Protein AF-A0A132A887-F1 (afdb_monomer_lite)

pLDDT: mean 84.85, std 15.67, range [33.59, 97.88]

Structure (mmCIF, N/CA/C/O backbone):
data_AF-A0A132A887-F1
#
_entry.id   AF-A0A132A887-F1
#
loop_
_atom_site.group_PDB
_atom_site.id
_atom_site.type_symbol
_atom_site.label_atom_id
_atom_site.label_alt_id
_atom_site.label_comp_id
_atom_site.label_asym_id
_atom_site.label_entity_id
_atom_site.label_seq_id
_atom_site.pdbx_PDB_ins_code
_atom_site.Cartn_x
_atom_site.Cartn_y
_atom_site.Cartn_z
_atom_site.occupancy
_atom_site.B_iso_or_equiv
_atom_site.auth_seq_id
_atom_site.auth_comp_id
_atom_site.auth_asym_id
_atom_site.auth_atom_id
_atom_site.pdbx_PDB_model_num
ATOM 1 N N . MET A 1 1 ? 8.246 -5.791 -14.706 1.00 68.69 1 MET A N 1
ATOM 2 C CA . MET A 1 1 ? 6.927 -6.452 -14.599 1.00 68.69 1 MET A CA 1
ATOM 3 C C . MET A 1 1 ? 6.229 -6.123 -13.277 1.00 68.69 1 MET A C 1
ATOM 5 O O . MET A 1 1 ? 5.104 -5.654 -13.334 1.00 68.69 1 MET A O 1
ATOM 9 N N . LEU A 1 2 ? 6.893 -6.257 -12.115 1.00 89.31 2 LEU A N 1
ATOM 10 C CA . LEU A 1 2 ? 6.294 -5.964 -10.794 1.00 89.31 2 LEU A CA 1
ATOM 11 C C . LEU A 1 2 ? 5.691 -4.556 -10.654 1.00 89.31 2 LEU A C 1
ATOM 13 O O . LEU A 1 2 ? 4.601 -4.417 -10.113 1.00 89.31 2 LEU A O 1
ATOM 17 N N . THR A 1 3 ? 6.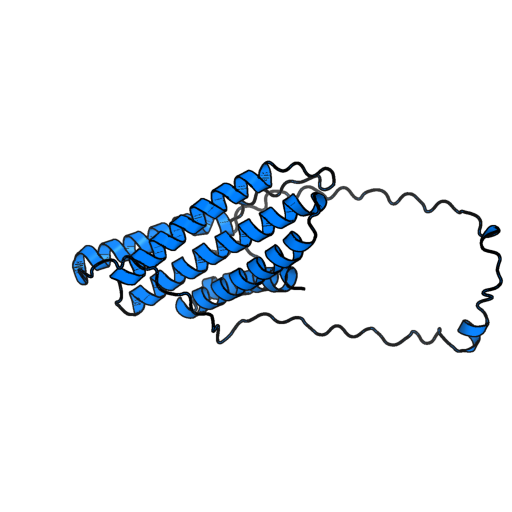373 -3.519 -11.146 1.00 91.56 3 THR A N 1
ATOM 18 C CA . THR A 1 3 ? 5.878 -2.135 -11.056 1.00 91.56 3 THR A CA 1
ATOM 19 C C . THR A 1 3 ? 4.623 -1.917 -11.891 1.00 91.56 3 THR A C 1
ATOM 21 O O . THR A 1 3 ? 3.655 -1.385 -11.369 1.00 91.56 3 THR A O 1
ATOM 24 N N . CYS A 1 4 ? 4.592 -2.413 -13.132 1.00 93.00 4 CYS A N 1
ATOM 25 C CA . CYS A 1 4 ? 3.417 -2.318 -14.004 1.00 93.00 4 CYS A CA 1
ATOM 26 C C . CYS A 1 4 ? 2.201 -3.023 -13.389 1.00 93.00 4 CYS A C 1
ATOM 28 O O . CYS A 1 4 ? 1.096 -2.494 -13.414 1.00 93.00 4 CYS A O 1
ATOM 30 N N . GLN A 1 5 ? 2.414 -4.204 -12.801 1.00 94.19 5 GLN A N 1
ATOM 31 C CA . GLN A 1 5 ? 1.356 -4.944 -12.120 1.00 94.19 5 GLN A CA 1
ATOM 32 C C . GLN A 1 5 ? 0.859 -4.196 -10.877 1.00 94.19 5 GLN A C 1
ATOM 34 O O . GLN A 1 5 ? -0.347 -4.105 -10.671 1.00 94.19 5 GLN A O 1
ATOM 39 N N . ALA A 1 6 ? 1.765 -3.632 -10.071 1.00 94.62 6 ALA A N 1
ATOM 40 C CA . ALA A 1 6 ? 1.399 -2.839 -8.901 1.00 94.62 6 ALA A CA 1
ATOM 41 C C . ALA A 1 6 ? 0.594 -1.592 -9.295 1.00 94.62 6 ALA A C 1
ATOM 43 O O . ALA A 1 6 ? -0.453 -1.340 -8.712 1.00 94.62 6 ALA A O 1
ATOM 44 N N . GLU A 1 7 ? 1.040 -0.864 -10.321 1.00 93.62 7 GLU A N 1
ATOM 45 C CA . GLU A 1 7 ? 0.386 0.345 -10.837 1.00 93.62 7 GLU A CA 1
ATOM 46 C C . GLU A 1 7 ? -1.002 0.048 -11.426 1.00 93.62 7 GLU A C 1
ATOM 48 O O . GLU A 1 7 ? -1.955 0.778 -11.163 1.00 93.62 7 GLU A O 1
ATOM 53 N N . ALA A 1 8 ? -1.165 -1.067 -12.139 1.00 93.94 8 ALA A N 1
ATOM 54 C CA . ALA A 1 8 ? -2.477 -1.526 -12.596 1.00 93.94 8 ALA A CA 1
ATOM 55 C C . ALA A 1 8 ? -3.387 -1.968 -11.430 1.00 93.94 8 ALA A C 1
ATOM 57 O O . ALA A 1 8 ? -4.603 -1.746 -11.449 1.00 93.94 8 ALA A O 1
ATOM 58 N N . GLN A 1 9 ? -2.812 -2.559 -10.378 1.00 94.69 9 GLN A N 1
ATOM 59 C CA . GLN A 1 9 ? -3.552 -2.939 -9.176 1.00 94.69 9 GLN A CA 1
ATOM 60 C C . GLN A 1 9 ? -4.107 -1.712 -8.433 1.00 94.69 9 GLN A C 1
ATOM 62 O O . GLN A 1 9 ? -5.201 -1.795 -7.872 1.00 94.69 9 GLN A O 1
ATOM 67 N N . GLU A 1 10 ? -3.427 -0.560 -8.491 1.00 93.75 10 GLU A N 1
ATOM 68 C CA . GLU A 1 10 ? -3.918 0.711 -7.937 1.00 93.75 10 GLU A CA 1
ATOM 69 C C . GLU A 1 10 ? -5.269 1.119 -8.531 1.00 93.75 10 GLU A C 1
ATOM 71 O O . GLU A 1 10 ? -6.191 1.484 -7.801 1.00 93.75 10 GLU A O 1
ATOM 76 N N . VAL A 1 11 ? -5.408 0.998 -9.855 1.00 93.06 11 VAL A N 1
ATOM 77 C CA . VAL A 1 11 ? -6.658 1.299 -10.570 1.00 93.06 11 VAL A CA 1
ATOM 78 C C . VAL A 1 11 ? -7.769 0.361 -10.109 1.00 93.06 11 VAL A C 1
ATOM 80 O O . VAL A 1 11 ? -8.900 0.788 -9.874 1.00 93.06 11 VAL A O 1
ATOM 83 N N . THR A 1 12 ? -7.435 -0.913 -9.907 1.00 94.00 12 THR A N 1
ATOM 84 C CA . THR A 1 12 ? -8.390 -1.910 -9.415 1.00 94.00 12 THR A CA 1
ATOM 85 C C . THR A 1 12 ? -8.851 -1.597 -7.989 1.00 94.00 12 THR A C 1
ATOM 87 O O . THR A 1 12 ? -10.042 -1.690 -7.701 1.00 94.00 12 THR A O 1
ATOM 90 N N . ILE A 1 13 ? -7.946 -1.158 -7.106 1.00 93.81 13 ILE A N 1
ATOM 91 C CA . ILE A 1 13 ? -8.294 -0.704 -5.749 1.00 93.81 13 ILE A CA 1
ATOM 92 C C . ILE A 1 13 ? -9.199 0.524 -5.811 1.00 93.81 13 ILE A C 1
ATOM 94 O O . ILE A 1 13 ? -10.244 0.548 -5.163 1.00 93.81 13 ILE A O 1
ATOM 98 N N . ALA A 1 14 ? -8.829 1.529 -6.606 1.00 91.94 14 ALA A N 1
ATOM 99 C CA . ALA A 1 14 ? -9.612 2.749 -6.759 1.00 91.94 14 ALA A CA 1
ATOM 100 C C . ALA A 1 14 ? -11.040 2.440 -7.233 1.00 91.94 14 ALA A C 1
ATOM 102 O O . ALA A 1 14 ? -12.010 2.964 -6.678 1.00 91.94 14 ALA A O 1
ATOM 103 N N . ARG A 1 15 ? -11.180 1.519 -8.195 1.00 91.50 15 ARG A N 1
ATOM 104 C CA . ARG A 1 15 ? -12.482 1.048 -8.668 1.00 91.50 15 ARG A CA 1
ATOM 105 C C . ARG A 1 15 ? -13.238 0.263 -7.601 1.00 91.50 15 ARG A C 1
ATOM 107 O O . ARG A 1 15 ? -14.445 0.438 -7.466 1.00 91.50 15 ARG A O 1
ATOM 114 N N . ALA A 1 16 ? -12.550 -0.568 -6.822 1.00 93.06 16 ALA A N 1
ATOM 115 C CA . ALA A 1 16 ? -13.187 -1.336 -5.763 1.00 93.06 16 ALA A CA 1
ATOM 116 C C . ALA A 1 16 ? -13.766 -0.447 -4.653 1.00 93.06 16 ALA A C 1
ATOM 118 O O . ALA A 1 16 ? -14.859 -0.718 -4.153 1.00 93.06 16 ALA A O 1
ATOM 119 N N . ILE A 1 17 ? -13.070 0.646 -4.328 1.00 92.19 17 ILE A N 1
ATOM 120 C CA . ILE A 1 17 ? -13.550 1.687 -3.414 1.00 92.19 17 ILE A CA 1
ATOM 121 C C . ILE A 1 17 ? -14.774 2.394 -4.006 1.00 92.19 17 ILE A C 1
ATOM 123 O O . ILE A 1 17 ? -15.788 2.551 -3.329 1.00 92.19 17 ILE A O 1
ATOM 127 N N . GLU A 1 18 ? -14.707 2.792 -5.278 1.00 90.94 18 GLU A N 1
ATOM 128 C CA . GLU A 1 18 ? -15.811 3.463 -5.974 1.00 90.94 18 GLU A CA 1
ATOM 129 C C . GLU A 1 18 ? -17.078 2.592 -6.032 1.00 90.94 18 GLU A C 1
ATOM 131 O O . GLU A 1 18 ? -18.186 3.076 -5.801 1.00 90.94 18 GLU A O 1
ATOM 136 N N . MET A 1 19 ? -16.909 1.290 -6.272 1.00 93.62 19 MET A N 1
ATOM 137 C CA . MET A 1 19 ? -17.987 0.299 -6.302 1.00 93.62 19 MET A CA 1
ATOM 138 C C . MET A 1 19 ? -18.448 -0.155 -4.909 1.00 93.62 19 MET A C 1
ATOM 140 O O . MET A 1 19 ? -19.332 -1.006 -4.818 1.00 93.62 19 MET A O 1
ATOM 144 N N . LYS A 1 20 ? -17.886 0.412 -3.830 1.00 93.19 20 LYS A N 1
ATOM 145 C CA . LYS A 1 20 ? -18.221 0.087 -2.434 1.00 93.19 20 LYS A CA 1
ATOM 146 C C . LYS A 1 20 ? -18.121 -1.413 -2.132 1.00 93.19 20 LYS A C 1
ATOM 148 O O . LYS A 1 20 ? -18.994 -1.986 -1.480 1.00 93.19 20 LYS A O 1
ATOM 153 N N . HIS A 1 21 ? -17.072 -2.067 -2.629 1.00 94.69 21 HIS A N 1
ATOM 154 C CA . HIS A 1 21 ? -16.784 -3.444 -2.235 1.00 94.69 21 HIS A CA 1
ATOM 155 C C . HIS A 1 21 ? -16.452 -3.543 -0.738 1.00 94.69 21 HIS A C 1
ATOM 157 O O . HIS A 1 21 ? -16.148 -2.545 -0.086 1.00 94.69 21 HIS A O 1
ATOM 163 N N . LYS A 1 22 ? -16.509 -4.767 -0.196 1.00 94.62 22 LYS A N 1
ATOM 164 C CA . LYS A 1 22 ? -16.228 -5.041 1.220 1.00 94.62 22 LYS A CA 1
ATOM 165 C C . LYS A 1 22 ? -14.846 -4.526 1.629 1.00 94.62 22 LYS A C 1
ATOM 167 O O . LYS A 1 22 ? -13.874 -4.727 0.894 1.00 94.62 22 LYS A O 1
ATOM 172 N N . ALA A 1 23 ? -14.753 -3.950 2.826 1.00 94.94 23 ALA A N 1
ATOM 173 C CA . ALA A 1 23 ? -13.508 -3.411 3.365 1.00 94.94 23 ALA A CA 1
ATOM 174 C C . ALA A 1 23 ? -12.392 -4.472 3.432 1.00 94.94 23 ALA A C 1
ATOM 176 O O . ALA A 1 23 ? -11.262 -4.200 3.028 1.00 94.94 23 ALA A O 1
ATOM 177 N N . SER A 1 24 ? -12.720 -5.716 3.799 1.00 94.56 24 SER A N 1
ATOM 178 C CA . SER A 1 24 ? -11.782 -6.852 3.788 1.00 94.56 24 SER A CA 1
ATOM 179 C C . SER A 1 24 ? -11.146 -7.122 2.417 1.00 94.56 24 SER A C 1
ATOM 181 O O . SER A 1 24 ? -9.942 -7.382 2.327 1.00 94.56 24 SER A O 1
ATOM 183 N N . LEU A 1 25 ? -11.916 -7.003 1.327 1.00 94.62 25 LEU A N 1
ATOM 184 C CA . LEU A 1 25 ? -11.395 -7.163 -0.034 1.00 94.62 25 LEU A CA 1
ATOM 185 C C . LEU A 1 25 ? -10.443 -6.019 -0.392 1.00 94.62 25 LEU A C 1
ATOM 187 O O . LEU A 1 25 ? -9.363 -6.266 -0.924 1.00 94.62 25 LEU A O 1
ATOM 191 N N . ILE A 1 26 ? -10.823 -4.776 -0.087 1.00 95.25 26 ILE A N 1
ATOM 192 C CA . ILE A 1 26 ? -9.998 -3.597 -0.383 1.00 95.25 26 ILE A CA 1
ATOM 193 C C . ILE A 1 26 ? -8.688 -3.648 0.415 1.00 95.25 26 ILE A C 1
ATOM 195 O O . ILE A 1 26 ? -7.619 -3.411 -0.149 1.00 95.25 26 ILE A O 1
ATOM 199 N N . SER A 1 27 ? -8.754 -4.029 1.695 1.00 96.25 27 SER A N 1
ATOM 200 C CA . SER A 1 27 ? -7.580 -4.256 2.543 1.00 96.25 27 SER A CA 1
ATOM 201 C C . SER A 1 27 ? -6.642 -5.305 1.939 1.00 96.25 27 SER A C 1
ATOM 203 O O . SER A 1 27 ? -5.448 -5.048 1.777 1.00 96.25 27 SER A O 1
ATOM 205 N N . SER A 1 28 ? -7.191 -6.445 1.506 1.00 95.56 28 SER A N 1
ATOM 206 C CA . SER A 1 28 ? -6.420 -7.522 0.876 1.00 95.56 28 SER A CA 1
ATOM 207 C C . SER A 1 28 ? -5.762 -7.090 -0.441 1.00 95.56 28 SER A C 1
ATOM 209 O O . SER A 1 28 ? -4.590 -7.388 -0.677 1.00 95.56 28 SER A O 1
ATOM 211 N N . LEU A 1 29 ? -6.476 -6.344 -1.293 1.00 95.69 29 LEU A N 1
ATOM 212 C CA . LEU A 1 29 ? -5.924 -5.811 -2.545 1.00 95.69 29 LEU A CA 1
ATOM 213 C C . LEU A 1 29 ? -4.797 -4.801 -2.280 1.00 95.69 29 LEU A C 1
ATOM 215 O O . LEU A 1 29 ? -3.755 -4.837 -2.943 1.00 95.69 29 LEU A O 1
ATOM 219 N N . ALA A 1 30 ? -4.972 -3.924 -1.289 1.00 95.88 30 ALA A N 1
ATOM 220 C CA . ALA A 1 30 ? -3.948 -2.971 -0.872 1.00 95.88 30 ALA A CA 1
ATOM 221 C C . ALA A 1 30 ? -2.707 -3.678 -0.304 1.00 95.88 30 ALA A C 1
ATOM 223 O O . ALA A 1 30 ? -1.587 -3.308 -0.656 1.00 95.88 30 ALA A O 1
ATOM 224 N N . ASN A 1 31 ? -2.882 -4.739 0.489 1.00 96.50 31 ASN A N 1
ATOM 225 C CA . ASN A 1 31 ? -1.772 -5.549 0.990 1.00 96.50 31 ASN A CA 1
ATOM 226 C C . ASN A 1 31 ? -1.018 -6.263 -0.148 1.00 96.50 31 ASN A C 1
ATOM 228 O O . ASN A 1 31 ? 0.211 -6.237 -0.193 1.00 96.50 31 ASN A O 1
ATOM 232 N N . HIS A 1 32 ? -1.725 -6.830 -1.128 1.00 95.12 32 HIS A N 1
ATOM 233 C CA . HIS A 1 32 ? -1.076 -7.417 -2.305 1.00 95.12 32 HIS A CA 1
ATOM 234 C C . HIS A 1 32 ? -0.257 -6.371 -3.085 1.00 95.12 32 HIS A C 1
ATOM 236 O O . HIS A 1 32 ? 0.897 -6.604 -3.444 1.00 95.12 32 HIS A O 1
ATOM 242 N N . THR A 1 33 ? -0.814 -5.174 -3.275 1.00 95.62 33 THR A N 1
ATOM 243 C CA . THR A 1 33 ? -0.132 -4.046 -3.938 1.00 95.62 33 THR A CA 1
ATOM 244 C C . THR A 1 33 ? 1.116 -3.604 -3.173 1.00 95.62 33 THR A C 1
ATOM 246 O O . THR A 1 33 ? 2.178 -3.398 -3.762 1.00 95.62 33 THR A O 1
ATOM 249 N N . LEU A 1 34 ? 1.018 -3.521 -1.844 1.00 95.75 34 LEU A N 1
ATOM 250 C CA . LEU A 1 34 ? 2.146 -3.282 -0.945 1.00 95.75 34 LEU A CA 1
ATOM 251 C C . LEU A 1 34 ? 3.261 -4.312 -1.157 1.00 95.75 34 LEU A C 1
ATOM 253 O O . LEU A 1 34 ? 4.430 -3.932 -1.253 1.00 95.75 34 LEU A O 1
ATOM 257 N N . VAL A 1 35 ? 2.918 -5.601 -1.224 1.00 95.56 35 VAL A N 1
ATOM 258 C CA . VAL A 1 35 ? 3.889 -6.680 -1.446 1.00 95.56 35 VAL A CA 1
ATOM 259 C C . VAL A 1 35 ? 4.587 -6.504 -2.794 1.00 95.56 35 VAL A C 1
ATOM 261 O O . VAL A 1 35 ? 5.815 -6.530 -2.830 1.00 95.56 35 VAL A O 1
ATOM 264 N N . LEU A 1 36 ? 3.851 -6.213 -3.872 1.00 95.75 36 LEU A N 1
ATOM 265 C CA . LEU A 1 36 ? 4.444 -5.951 -5.190 1.00 95.75 36 LEU A CA 1
ATOM 266 C C . LEU A 1 36 ? 5.431 -4.773 -5.158 1.00 95.75 36 LEU A C 1
ATOM 268 O O . LEU A 1 36 ? 6.549 -4.891 -5.668 1.00 95.75 36 LEU A O 1
ATOM 272 N N . PHE A 1 37 ? 5.070 -3.659 -4.509 1.00 97.06 37 PHE A N 1
ATOM 273 C CA . PHE A 1 37 ? 5.972 -2.513 -4.359 1.00 97.06 37 PHE A CA 1
ATOM 274 C C . PHE A 1 37 ? 7.190 -2.823 -3.480 1.00 97.06 37 PHE A C 1
ATOM 276 O O . PHE A 1 37 ? 8.297 -2.377 -3.796 1.00 97.06 37 PHE A O 1
ATOM 283 N N . LYS A 1 38 ? 7.033 -3.608 -2.405 1.00 96.38 38 LYS A N 1
ATOM 284 C CA . LYS A 1 38 ? 8.153 -4.072 -1.566 1.00 96.38 38 LYS A CA 1
ATOM 285 C C . LYS A 1 38 ? 9.105 -4.971 -2.357 1.00 96.38 38 LYS A C 1
ATOM 287 O O . LYS A 1 38 ? 10.314 -4.746 -2.313 1.00 96.38 38 LYS A O 1
ATOM 292 N N . SER A 1 39 ? 8.582 -5.918 -3.133 1.00 95.81 39 SER A N 1
ATOM 293 C CA . SER A 1 39 ? 9.379 -6.789 -4.005 1.00 95.81 39 SER A CA 1
ATOM 294 C C . SER A 1 39 ? 10.113 -5.995 -5.087 1.00 95.81 39 SER A C 1
ATOM 296 O O . SER A 1 39 ? 11.301 -6.219 -5.315 1.00 95.81 39 SER A O 1
ATOM 298 N N . ALA A 1 40 ? 9.451 -5.015 -5.709 1.00 95.44 40 ALA A N 1
ATOM 299 C CA . ALA A 1 40 ? 10.090 -4.128 -6.680 1.00 95.44 40 ALA A CA 1
ATOM 300 C C . ALA A 1 40 ? 11.185 -3.259 -6.033 1.00 95.44 40 ALA A C 1
ATOM 302 O O . ALA A 1 40 ? 12.263 -3.091 -6.600 1.00 95.44 40 ALA A O 1
ATOM 303 N N . THR A 1 41 ? 10.940 -2.753 -4.820 1.00 95.44 41 THR A N 1
ATOM 304 C CA . THR A 1 41 ? 11.927 -1.990 -4.040 1.00 95.44 41 THR A CA 1
ATOM 305 C C . THR A 1 41 ? 13.185 -2.818 -3.788 1.00 95.44 41 THR A C 1
ATOM 307 O O . THR A 1 41 ? 14.292 -2.310 -3.965 1.00 95.44 41 THR A O 1
ATOM 310 N N . GLU A 1 42 ? 13.032 -4.083 -3.392 1.00 94.81 42 GLU A N 1
ATOM 311 C CA . GLU A 1 42 ? 14.169 -4.965 -3.123 1.00 94.81 42 GLU A CA 1
ATOM 312 C C . GLU A 1 42 ? 14.970 -5.264 -4.394 1.00 94.81 42 GLU A C 1
ATOM 314 O O . GLU A 1 42 ? 16.191 -5.115 -4.396 1.00 94.81 42 GLU A O 1
ATOM 319 N N . ALA A 1 43 ? 14.289 -5.555 -5.506 1.00 93.31 43 ALA A N 1
ATOM 320 C CA . ALA A 1 43 ? 14.934 -5.794 -6.797 1.00 93.31 43 ALA A CA 1
ATOM 321 C C . ALA A 1 43 ? 15.766 -4.594 -7.293 1.00 93.31 43 ALA A C 1
ATOM 323 O O . ALA A 1 43 ? 16.810 -4.768 -7.919 1.00 93.31 43 ALA A O 1
ATOM 324 N N . ILE A 1 44 ? 15.336 -3.361 -7.008 1.00 90.94 44 ILE A N 1
ATOM 325 C CA . ILE A 1 44 ? 16.123 -2.163 -7.340 1.00 90.94 44 ILE A CA 1
ATOM 326 C C . ILE A 1 44 ? 17.267 -1.964 -6.349 1.00 90.94 44 ILE A C 1
ATOM 328 O O . ILE A 1 44 ? 18.379 -1.609 -6.746 1.00 90.94 44 ILE A O 1
ATOM 332 N N . ARG A 1 45 ? 17.020 -2.195 -5.056 1.00 91.12 45 ARG A N 1
ATOM 333 C CA . ARG A 1 45 ? 18.022 -2.026 -3.997 1.00 91.12 45 ARG A CA 1
ATOM 334 C C . ARG A 1 45 ? 19.259 -2.891 -4.249 1.00 91.12 45 ARG A C 1
ATOM 336 O O . ARG A 1 45 ? 20.377 -2.418 -4.033 1.00 91.12 45 ARG A O 1
ATOM 343 N N . THR A 1 46 ? 19.085 -4.104 -4.778 1.00 90.38 46 THR A N 1
ATOM 344 C CA . THR A 1 46 ? 20.198 -5.005 -5.123 1.00 90.38 46 THR A CA 1
ATOM 345 C C . THR A 1 46 ? 21.125 -4.455 -6.208 1.00 90.38 46 THR A C 1
ATOM 347 O O . THR A 1 46 ? 22.299 -4.815 -6.230 1.00 90.38 46 THR A O 1
ATOM 350 N N . LEU A 1 47 ? 20.651 -3.544 -7.068 1.00 88.88 47 LEU A N 1
ATOM 351 C CA . LEU A 1 47 ? 21.456 -2.952 -8.145 1.00 88.88 47 LEU A CA 1
ATOM 352 C C . LEU A 1 47 ? 22.491 -1.933 -7.638 1.00 88.88 47 LEU A C 1
ATOM 354 O O . LEU A 1 47 ? 23.408 -1.588 -8.380 1.00 88.88 47 LEU A O 1
ATOM 358 N N . LYS A 1 48 ? 22.350 -1.430 -6.398 1.00 85.06 48 LYS A N 1
ATOM 359 C CA . LYS A 1 48 ? 23.277 -0.485 -5.730 1.00 85.06 48 LYS A CA 1
ATOM 360 C C . LYS A 1 48 ? 23.703 0.715 -6.595 1.00 85.06 48 LYS A C 1
ATOM 362 O O . LYS A 1 48 ? 24.806 1.241 -6.450 1.00 85.06 48 LYS A O 1
ATOM 367 N N . ASN A 1 49 ? 22.826 1.173 -7.487 1.00 86.31 49 ASN A N 1
ATOM 368 C CA . ASN A 1 49 ? 23.111 2.256 -8.421 1.00 86.31 49 ASN A CA 1
ATOM 369 C C . ASN A 1 49 ? 22.361 3.532 -8.015 1.00 86.31 49 ASN A C 1
ATOM 371 O O . ASN A 1 49 ? 21.131 3.552 -7.949 1.00 86.31 49 ASN A O 1
ATOM 375 N N . LYS A 1 50 ? 23.111 4.621 -7.799 1.00 84.94 50 LYS A N 1
ATOM 376 C CA . LYS A 1 50 ? 22.565 5.937 -7.426 1.00 84.94 50 LYS A CA 1
ATOM 377 C C . LYS A 1 50 ? 21.592 6.503 -8.463 1.00 84.94 50 LYS A C 1
ATOM 379 O O . LYS A 1 50 ? 20.713 7.272 -8.092 1.00 84.94 50 LYS A O 1
ATOM 384 N N . ALA A 1 51 ? 21.704 6.101 -9.731 1.00 85.81 51 ALA A N 1
ATOM 385 C CA . ALA A 1 51 ? 20.774 6.509 -10.782 1.00 85.81 51 ALA A CA 1
ATOM 386 C C . ALA A 1 51 ? 19.324 6.086 -10.490 1.00 85.81 51 ALA A C 1
ATOM 388 O O . ALA A 1 51 ? 18.398 6.757 -10.929 1.00 85.81 51 ALA A O 1
ATOM 389 N N . TYR A 1 52 ? 19.114 5.019 -9.711 1.00 88.69 52 TYR A N 1
ATOM 390 C CA . TYR A 1 52 ? 17.777 4.541 -9.355 1.00 88.69 52 TYR A CA 1
ATOM 391 C C . TYR A 1 52 ? 17.272 5.075 -8.016 1.00 88.69 52 TYR A C 1
ATOM 393 O O . TYR A 1 52 ? 16.196 4.674 -7.585 1.00 88.69 52 TYR A O 1
ATOM 401 N N . GLN A 1 53 ? 17.995 5.981 -7.349 1.00 89.56 53 GLN A N 1
ATOM 402 C CA . GLN A 1 53 ? 17.612 6.452 -6.015 1.00 89.56 53 GLN A CA 1
ATOM 403 C C . GLN A 1 53 ? 16.223 7.104 -6.010 1.00 89.56 53 GLN A C 1
ATOM 405 O O . GLN A 1 53 ? 15.407 6.800 -5.143 1.00 89.56 53 GLN A O 1
ATOM 410 N N . LYS A 1 54 ? 15.920 7.953 -7.001 1.00 89.94 54 LYS A N 1
ATOM 411 C CA . LYS A 1 54 ? 14.600 8.594 -7.116 1.00 89.94 54 LYS A CA 1
ATOM 412 C C . LYS A 1 54 ? 13.486 7.562 -7.307 1.00 89.94 54 LYS A C 1
ATOM 414 O O . LYS A 1 54 ? 12.442 7.651 -6.665 1.00 89.94 54 LYS A O 1
ATOM 419 N N . TRP A 1 55 ? 13.733 6.546 -8.134 1.00 91.62 55 TRP A N 1
ATOM 420 C CA . TRP A 1 55 ? 12.788 5.451 -8.352 1.00 91.62 55 TRP A CA 1
ATOM 421 C C . TRP A 1 55 ? 12.613 4.588 -7.095 1.00 91.62 55 TRP A C 1
ATOM 423 O O . TRP A 1 55 ? 11.492 4.253 -6.727 1.00 91.62 55 TRP A O 1
ATOM 433 N N . LEU A 1 56 ? 13.696 4.306 -6.371 1.00 93.25 56 LEU A N 1
ATOM 434 C CA . LEU A 1 56 ? 13.663 3.565 -5.114 1.00 93.25 56 LEU A CA 1
ATOM 435 C C . LEU A 1 56 ? 12.793 4.270 -4.064 1.00 93.25 56 LEU A C 1
ATOM 437 O O . LEU A 1 56 ? 11.958 3.623 -3.433 1.00 93.25 56 LEU A O 1
ATOM 441 N N . VAL A 1 57 ? 12.952 5.588 -3.900 1.00 93.75 57 VAL A N 1
ATOM 442 C CA . VAL A 1 57 ? 12.129 6.377 -2.970 1.00 93.75 57 VAL A CA 1
ATOM 443 C C . VAL A 1 57 ? 10.668 6.412 -3.424 1.00 93.75 57 VAL A C 1
ATOM 445 O O . VAL A 1 57 ? 9.779 6.272 -2.587 1.00 93.75 57 VAL A O 1
ATOM 448 N N . TYR A 1 58 ? 10.397 6.501 -4.731 1.00 93.25 58 TYR A N 1
ATOM 449 C CA . TYR A 1 58 ? 9.035 6.385 -5.270 1.00 93.25 58 TYR A CA 1
ATOM 450 C C . TYR A 1 58 ? 8.371 5.049 -4.907 1.00 93.25 58 TYR A C 1
ATOM 452 O O . TYR A 1 58 ? 7.243 5.036 -4.417 1.00 93.25 58 TYR A O 1
ATOM 460 N N . LEU A 1 59 ? 9.066 3.922 -5.081 1.00 95.25 59 LEU A N 1
ATOM 461 C CA . LEU A 1 59 ? 8.499 2.612 -4.745 1.00 95.25 59 LEU A CA 1
ATOM 462 C C . LEU A 1 59 ? 8.276 2.451 -3.238 1.00 95.25 59 LEU A C 1
ATOM 464 O O . LEU A 1 59 ? 7.255 1.906 -2.820 1.00 95.25 59 LEU A O 1
ATOM 468 N N . GLN A 1 60 ? 9.188 2.965 -2.408 1.00 95.94 60 GLN A N 1
ATOM 469 C CA . GLN A 1 60 ? 9.024 2.966 -0.951 1.00 95.94 60 GLN A CA 1
ATOM 470 C C . GLN A 1 60 ? 7.845 3.835 -0.509 1.00 95.94 60 GLN A C 1
ATOM 472 O O . GLN A 1 60 ? 7.095 3.445 0.389 1.00 95.94 60 GLN A O 1
ATOM 477 N N . LEU A 1 61 ? 7.675 4.997 -1.142 1.00 95.44 61 LEU A N 1
ATOM 478 C CA . LEU A 1 61 ? 6.545 5.890 -0.926 1.00 95.44 61 LEU A CA 1
ATOM 479 C C . LEU A 1 61 ? 5.231 5.173 -1.241 1.00 95.44 61 LEU A C 1
ATOM 481 O O . LEU A 1 61 ? 4.352 5.121 -0.382 1.00 95.44 61 LEU A O 1
ATOM 485 N N . LYS A 1 62 ? 5.124 4.577 -2.434 1.00 95.38 62 LYS A N 1
ATOM 486 C CA . LYS A 1 62 ? 3.951 3.805 -2.863 1.00 95.38 62 LYS A CA 1
ATOM 487 C C . LYS A 1 62 ? 3.667 2.635 -1.924 1.00 95.38 62 LYS A C 1
ATOM 489 O O . LYS A 1 62 ? 2.533 2.487 -1.478 1.00 95.38 62 LYS A O 1
ATOM 494 N N . ALA A 1 63 ? 4.691 1.879 -1.525 1.00 96.75 63 ALA A N 1
ATOM 495 C CA . ALA A 1 63 ? 4.552 0.838 -0.512 1.00 96.75 63 ALA A CA 1
ATOM 496 C C . ALA A 1 63 ? 3.948 1.400 0.788 1.00 96.75 63 ALA A C 1
ATOM 498 O O . ALA A 1 63 ? 2.918 0.919 1.238 1.00 96.75 63 ALA A O 1
ATOM 499 N N . SER A 1 64 ? 4.510 2.463 1.374 1.00 96.75 64 SER A N 1
ATOM 500 C CA . SER A 1 64 ? 3.965 3.036 2.619 1.00 96.75 64 SER A CA 1
ATOM 501 C C . SER A 1 64 ? 2.552 3.619 2.472 1.00 96.75 64 SER A C 1
ATOM 503 O O . SER A 1 64 ? 1.783 3.581 3.430 1.00 96.75 64 SER A O 1
ATOM 505 N N . VAL A 1 65 ? 2.179 4.108 1.286 1.00 95.50 65 VAL A N 1
ATOM 506 C CA . VAL A 1 65 ? 0.797 4.511 0.984 1.00 95.50 65 VAL A CA 1
ATOM 507 C C . VAL A 1 65 ? -0.151 3.310 1.016 1.00 95.50 65 VAL A C 1
ATOM 509 O O . VAL A 1 65 ? -1.163 3.356 1.714 1.00 95.50 65 VAL A O 1
ATOM 512 N N . TYR A 1 66 ? 0.170 2.227 0.306 1.00 96.12 66 TYR A N 1
ATOM 513 C CA . TYR A 1 66 ? -0.700 1.048 0.257 1.00 96.12 66 TYR A CA 1
ATOM 514 C C . TYR A 1 66 ? -0.717 0.257 1.566 1.00 96.12 66 TYR A C 1
ATOM 516 O O . TYR A 1 66 ? -1.728 -0.350 1.898 1.00 96.12 66 TYR A O 1
ATOM 524 N N . GLU A 1 67 ? 0.347 0.345 2.362 1.00 97.06 67 GLU A N 1
ATOM 525 C CA . GLU A 1 67 ? 0.375 -0.152 3.739 1.00 97.06 67 GLU A CA 1
ATOM 526 C C . GLU A 1 67 ? -0.611 0.617 4.629 1.00 97.06 67 GLU A C 1
ATOM 528 O O . GLU A 1 67 ? -1.382 0.010 5.369 1.00 97.06 67 GLU A O 1
ATOM 533 N N . SER A 1 68 ? -0.670 1.946 4.487 1.00 96.94 68 SER A N 1
ATOM 534 C CA . SER A 1 68 ? -1.680 2.766 5.162 1.00 96.94 68 SER A CA 1
ATOM 535 C C . SER A 1 68 ? -3.104 2.387 4.740 1.00 96.94 68 SER A C 1
ATOM 537 O O . SER A 1 68 ? -3.962 2.192 5.603 1.00 96.94 68 SER A O 1
ATOM 539 N N . TYR A 1 69 ? -3.355 2.223 3.436 1.00 95.75 69 TYR A N 1
ATOM 540 C CA . TYR A 1 69 ? -4.660 1.794 2.920 1.00 95.75 69 TYR A CA 1
ATOM 541 C C . TYR A 1 69 ? -5.074 0.413 3.433 1.00 95.75 69 TYR A C 1
ATOM 543 O O . TYR A 1 69 ? -6.220 0.245 3.850 1.00 95.75 69 TYR A O 1
ATOM 551 N N . ALA A 1 70 ? -4.154 -0.554 3.433 1.00 96.88 70 ALA A N 1
ATOM 552 C CA . ALA A 1 70 ? -4.428 -1.913 3.884 1.00 96.88 70 ALA A CA 1
ATOM 553 C C . ALA A 1 70 ? -4.898 -1.927 5.344 1.00 96.88 70 ALA A C 1
ATOM 555 O O . ALA A 1 70 ? -5.947 -2.495 5.645 1.00 96.88 70 ALA A O 1
ATOM 556 N N . PHE A 1 71 ? -4.191 -1.221 6.231 1.00 97.88 71 PHE A N 1
ATOM 557 C CA . PHE A 1 71 ? -4.586 -1.104 7.636 1.00 97.88 71 PHE A CA 1
ATOM 558 C C . PHE A 1 71 ? -5.853 -0.270 7.852 1.00 97.88 71 PHE A C 1
ATOM 560 O O . PHE A 1 71 ? -6.636 -0.574 8.746 1.00 97.88 71 PHE A O 1
ATOM 567 N N . CYS A 1 72 ? -6.082 0.758 7.033 1.00 97.00 72 CYS A N 1
ATOM 568 C CA . CYS A 1 72 ? -7.285 1.583 7.119 1.00 97.00 72 CYS A CA 1
ATOM 569 C C . CYS A 1 72 ? -8.551 0.751 6.864 1.00 97.00 72 CYS A C 1
ATOM 571 O O . CYS A 1 72 ? -9.465 0.728 7.687 1.00 97.00 72 CYS A O 1
ATOM 573 N N . TYR A 1 73 ? -8.559 -0.004 5.763 1.00 96.69 73 TYR A N 1
ATOM 574 C CA . TYR A 1 73 ? -9.672 -0.884 5.415 1.00 96.69 73 TYR A CA 1
ATOM 575 C C . TYR A 1 73 ? -9.730 -2.154 6.274 1.00 96.69 73 TYR A C 1
ATOM 577 O O . TYR A 1 73 ? -10.811 -2.706 6.457 1.00 96.69 73 TYR A O 1
ATOM 585 N N . LEU A 1 74 ? -8.609 -2.594 6.861 1.00 97.00 74 LEU A N 1
ATOM 586 C CA . LEU A 1 74 ? -8.638 -3.626 7.901 1.00 97.00 74 LEU A CA 1
ATOM 587 C C . LEU A 1 74 ? -9.384 -3.118 9.140 1.00 97.00 74 LEU A C 1
ATOM 589 O O . LEU A 1 74 ? -10.235 -3.825 9.663 1.00 97.00 74 LEU A O 1
ATOM 593 N N . GLY A 1 75 ? -9.113 -1.885 9.578 1.00 96.50 75 GLY A N 1
ATOM 594 C CA . GLY A 1 75 ? -9.827 -1.268 10.695 1.00 96.50 75 GLY A CA 1
ATOM 595 C C . GLY A 1 75 ? -11.332 -1.165 10.445 1.00 96.50 75 GLY A C 1
ATOM 596 O O . GLY A 1 75 ? -12.122 -1.496 11.320 1.00 96.50 75 GLY A O 1
ATOM 597 N N . GLU A 1 76 ? -11.737 -0.780 9.232 1.00 96.00 76 GLU A N 1
ATOM 598 C CA . GLU A 1 76 ? -13.155 -0.759 8.848 1.00 96.00 76 GLU A CA 1
ATOM 599 C C . GLU A 1 76 ? -13.781 -2.166 8.854 1.00 96.00 76 GLU A C 1
ATOM 601 O O . GLU A 1 76 ? -14.864 -2.337 9.404 1.00 96.00 76 GLU A O 1
ATOM 606 N N . SER A 1 77 ? -13.077 -3.184 8.347 1.00 96.38 77 SER A N 1
ATOM 607 C CA . SER A 1 77 ? -13.539 -4.582 8.391 1.00 96.38 77 SER A CA 1
ATOM 608 C C . SER A 1 77 ? -13.662 -5.125 9.819 1.00 96.38 77 SER A C 1
ATOM 610 O O . SER A 1 77 ? -14.631 -5.799 10.143 1.00 96.38 77 SER A O 1
ATOM 612 N N . LEU A 1 78 ? -12.697 -4.827 10.693 1.00 96.44 78 LEU A N 1
ATOM 613 C CA . LEU A 1 78 ? -12.726 -5.256 12.095 1.00 96.44 78 LEU A CA 1
ATOM 614 C C . LEU A 1 78 ? -13.862 -4.584 12.867 1.00 96.44 78 LEU A C 1
ATOM 616 O O . LEU A 1 78 ? -14.454 -5.202 13.747 1.00 96.44 78 LEU A O 1
ATOM 620 N N . LEU A 1 79 ? -14.193 -3.337 12.522 1.00 95.31 79 LEU A N 1
ATOM 621 C CA . LEU A 1 79 ? -15.353 -2.654 13.081 1.00 95.31 79 LEU A CA 1
ATOM 622 C C . LEU A 1 79 ? -16.665 -3.339 12.668 1.00 95.31 79 LEU A C 1
ATOM 624 O O . LEU A 1 79 ? -17.549 -3.493 13.504 1.00 95.31 79 LEU A O 1
ATOM 628 N N . GLU A 1 80 ? -16.783 -3.785 11.412 1.00 94.94 80 GLU A N 1
ATOM 629 C CA . GLU A 1 80 ? -17.933 -4.578 10.938 1.00 94.94 80 GLU A CA 1
ATOM 630 C C . GLU A 1 80 ? -18.064 -5.925 11.674 1.00 94.94 80 GLU A C 1
ATOM 632 O O . GLU A 1 80 ? -19.170 -6.440 11.820 1.00 94.94 80 GLU A O 1
ATOM 637 N N . GLU A 1 81 ? -16.953 -6.475 12.166 1.00 95.56 81 GLU A N 1
ATOM 638 C CA . GLU A 1 81 ? -16.901 -7.683 13.001 1.00 95.56 81 GLU A CA 1
ATOM 639 C C . GLU A 1 81 ? -17.047 -7.400 14.507 1.00 95.56 81 GLU A C 1
ATOM 641 O O . GLU A 1 81 ? -16.807 -8.289 15.323 1.00 95.56 81 GLU A O 1
ATOM 646 N N . GLU A 1 82 ? -17.398 -6.168 14.890 1.00 95.50 82 GLU A N 1
ATOM 647 C CA . GLU A 1 82 ? -17.524 -5.721 16.284 1.00 95.50 82 GLU A CA 1
ATOM 648 C C . GLU A 1 82 ? -16.214 -5.820 17.098 1.00 95.50 82 GLU A C 1
ATOM 650 O O . GLU A 1 82 ? -16.227 -5.726 18.323 1.00 95.50 82 GLU A O 1
ATOM 655 N N . LYS A 1 83 ? -15.050 -5.949 16.447 1.00 95.38 83 LYS A N 1
ATOM 656 C CA . LYS A 1 83 ? -13.710 -5.975 17.071 1.00 95.38 83 LYS A CA 1
ATOM 657 C C . LYS A 1 83 ? -13.107 -4.574 17.136 1.00 95.38 83 LYS A C 1
ATOM 659 O O . LYS A 1 83 ? -12.040 -4.283 16.590 1.00 95.38 83 LYS A O 1
ATOM 664 N N . CYS A 1 84 ? -13.813 -3.669 17.801 1.00 95.06 84 CYS A N 1
ATOM 665 C CA . CYS A 1 84 ? -13.485 -2.250 17.837 1.00 95.06 84 CYS A CA 1
ATOM 666 C C . CYS A 1 84 ? -12.107 -1.933 18.458 1.00 95.06 84 CY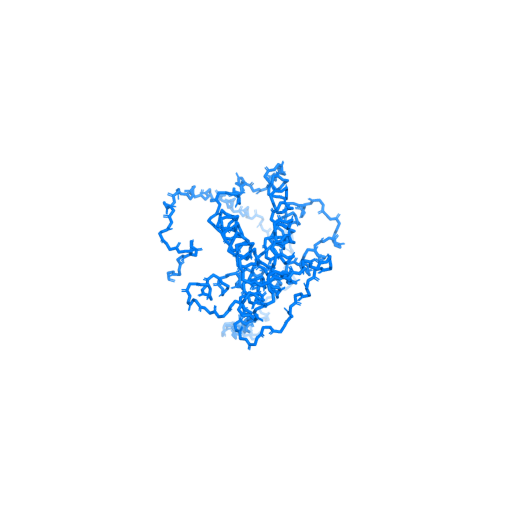S A C 1
ATOM 668 O O . CYS A 1 84 ? -11.428 -1.009 18.004 1.00 95.06 84 CYS A O 1
ATOM 670 N N . GLY A 1 85 ? -11.658 -2.699 19.460 1.00 95.56 85 GLY A N 1
ATOM 671 C CA . GLY A 1 85 ? -10.324 -2.530 20.058 1.00 95.56 85 GLY A CA 1
ATOM 672 C C . GLY A 1 85 ? -9.185 -2.811 19.068 1.00 95.56 85 GLY A C 1
ATOM 673 O O . GLY A 1 85 ? -8.213 -2.055 19.000 1.00 95.56 85 GLY A O 1
ATOM 674 N N . GLU A 1 86 ? -9.331 -3.857 18.250 1.00 96.81 86 GLU A N 1
ATOM 675 C CA . GLU A 1 86 ? -8.388 -4.197 17.175 1.00 96.81 86 GLU A CA 1
ATOM 676 C C . GLU A 1 86 ? -8.464 -3.191 16.021 1.00 96.81 86 GLU A C 1
ATOM 678 O O . GLU A 1 86 ? -7.433 -2.783 15.480 1.00 96.81 86 GLU A O 1
ATOM 683 N N . ALA A 1 87 ? -9.673 -2.727 15.684 1.00 96.88 87 ALA A N 1
ATOM 684 C CA . ALA A 1 87 ? -9.893 -1.721 14.650 1.00 96.88 87 ALA A CA 1
ATOM 685 C C . ALA A 1 87 ? -9.144 -0.410 14.946 1.00 96.88 87 ALA A C 1
ATOM 687 O O . ALA A 1 87 ? -8.448 0.121 14.075 1.00 96.88 87 ALA A O 1
ATOM 688 N N . ILE A 1 88 ? -9.225 0.088 16.188 1.00 97.25 88 ILE A N 1
ATOM 689 C CA . ILE A 1 88 ? -8.493 1.288 16.625 1.00 97.25 88 ILE A CA 1
ATOM 690 C C . ILE A 1 88 ? -6.986 1.082 16.453 1.00 97.25 88 ILE A C 1
ATOM 692 O O . ILE A 1 88 ? -6.310 1.934 15.867 1.00 97.25 88 ILE A O 1
ATOM 696 N N . ARG A 1 89 ? -6.462 -0.070 16.889 1.00 97.44 89 ARG A N 1
ATOM 697 C CA . ARG A 1 89 ? -5.033 -0.378 16.778 1.00 97.44 89 ARG A CA 1
ATOM 698 C C . ARG A 1 89 ? -4.560 -0.455 15.322 1.00 97.44 89 ARG A C 1
ATOM 700 O O . ARG A 1 89 ? -3.466 0.028 15.011 1.00 97.44 89 ARG A O 1
ATOM 707 N N . ALA A 1 90 ? -5.364 -1.021 14.420 1.00 97.25 90 ALA A N 1
ATOM 708 C CA . ALA A 1 90 ? -5.079 -1.042 12.984 1.00 97.25 90 ALA A CA 1
ATOM 709 C C . ALA A 1 90 ? -5.004 0.383 12.401 1.00 97.25 90 ALA A C 1
ATOM 711 O O . ALA A 1 90 ? -4.078 0.714 11.660 1.00 97.25 90 ALA A O 1
ATOM 712 N N . LEU A 1 91 ? -5.927 1.268 12.786 1.00 97.19 91 LEU A N 1
ATOM 713 C CA . LEU A 1 91 ? -5.983 2.655 12.300 1.00 97.19 91 LEU A CA 1
ATOM 714 C C . LEU A 1 91 ? -4.835 3.529 12.834 1.00 97.19 91 LEU A C 1
ATOM 716 O O . LEU A 1 91 ? -4.380 4.461 12.158 1.00 97.19 91 LEU A O 1
ATOM 720 N N . GLU A 1 92 ? -4.314 3.216 14.018 1.00 96.75 92 GLU A N 1
ATOM 721 C CA . GLU A 1 92 ? -3.065 3.796 14.522 1.00 96.75 92 GLU A CA 1
ATOM 722 C C . GLU A 1 92 ? -1.858 3.398 13.671 1.00 96.75 92 GLU A C 1
ATOM 724 O O . GLU A 1 92 ? -1.047 4.259 13.311 1.00 96.75 92 GLU A O 1
ATOM 729 N N . GLU A 1 93 ? -1.766 2.124 13.280 1.00 96.94 93 GLU A N 1
ATOM 730 C CA . GLU A 1 93 ? -0.703 1.662 12.384 1.00 96.94 93 GLU A CA 1
ATOM 731 C C . GLU A 1 93 ? -0.838 2.314 10.999 1.00 96.94 93 GLU A C 1
ATOM 733 O O . GLU A 1 93 ? 0.140 2.836 10.460 1.00 96.94 93 GLU A O 1
ATOM 738 N N . SER A 1 94 ? -2.060 2.410 10.466 1.00 97.31 94 SER A N 1
ATOM 739 C CA . SER A 1 94 ? -2.356 3.143 9.228 1.00 97.31 94 SER A CA 1
ATOM 740 C C . SER A 1 94 ? -1.836 4.589 9.281 1.00 97.31 94 SER A C 1
ATOM 742 O O . SER A 1 94 ? -1.075 5.027 8.411 1.00 97.31 94 SER A O 1
ATOM 744 N N . SER A 1 95 ? -2.132 5.312 10.367 1.00 96.69 95 SER A N 1
ATOM 745 C CA . SER A 1 95 ? -1.660 6.688 10.585 1.00 96.69 95 SER A CA 1
ATOM 746 C C . SER A 1 95 ? -0.128 6.787 10.613 1.00 96.69 95 SER A C 1
ATOM 748 O O . SER A 1 95 ? 0.461 7.712 10.043 1.00 96.69 95 SER A O 1
ATOM 750 N N . LYS A 1 96 ? 0.550 5.818 11.238 1.00 96.88 96 LYS A N 1
ATOM 751 C CA . LYS A 1 96 ? 2.017 5.734 11.271 1.00 96.88 96 LYS A CA 1
ATOM 752 C C . LYS A 1 96 ? 2.607 5.519 9.874 1.00 96.88 96 LYS A C 1
ATOM 754 O O . LYS A 1 96 ? 3.573 6.204 9.518 1.00 96.88 96 LYS A O 1
ATOM 759 N N . HIS A 1 97 ? 2.019 4.643 9.061 1.00 96.81 97 HIS A N 1
ATOM 760 C CA . HIS A 1 97 ? 2.457 4.425 7.678 1.00 96.81 97 HIS A CA 1
ATOM 761 C C . HIS A 1 97 ? 2.191 5.638 6.781 1.00 96.81 97 HIS A C 1
ATOM 763 O O . HIS A 1 97 ? 3.062 6.007 5.991 1.00 96.81 97 HIS A O 1
ATOM 769 N N . PHE A 1 98 ? 1.073 6.345 6.963 1.00 95.94 98 PHE A N 1
ATOM 770 C CA . PHE A 1 98 ? 0.822 7.604 6.257 1.00 95.94 98 PHE A CA 1
ATOM 771 C C . PHE A 1 98 ? 1.846 8.698 6.614 1.00 95.94 98 PHE A C 1
ATOM 773 O O . PHE A 1 98 ? 2.358 9.404 5.739 1.00 95.94 98 PHE A O 1
ATOM 780 N N . ASN A 1 99 ? 2.230 8.806 7.889 1.00 96.19 99 ASN A N 1
ATOM 781 C CA . ASN A 1 99 ? 3.290 9.724 8.316 1.00 96.19 99 ASN A CA 1
ATOM 782 C C . ASN A 1 99 ? 4.650 9.357 7.701 1.00 96.19 99 ASN A C 1
ATOM 784 O O . ASN A 1 99 ? 5.409 10.241 7.295 1.00 96.19 99 ASN A O 1
ATOM 788 N N . LYS A 1 100 ? 4.959 8.059 7.589 1.00 96.81 100 LYS A N 1
ATOM 789 C CA . LYS A 1 100 ? 6.148 7.577 6.872 1.00 96.81 100 LYS A CA 1
ATOM 790 C C . LYS A 1 100 ? 6.090 7.941 5.386 1.00 96.81 100 LYS A C 1
ATOM 792 O O . LYS A 1 100 ? 7.067 8.474 4.865 1.00 96.81 100 LYS A O 1
ATOM 797 N N . ALA A 1 101 ? 4.948 7.737 4.733 1.00 95.44 101 ALA A N 1
ATOM 798 C CA . ALA A 1 101 ? 4.736 8.126 3.342 1.00 95.44 101 ALA A CA 1
ATOM 799 C C . ALA A 1 101 ? 4.927 9.641 3.142 1.00 95.44 101 ALA A C 1
ATOM 801 O O . ALA A 1 101 ? 5.605 10.064 2.216 1.00 95.44 101 ALA A O 1
ATOM 802 N N . THR A 1 102 ? 4.451 10.471 4.072 1.00 94.25 102 THR A N 1
ATOM 803 C CA . THR A 1 102 ? 4.660 11.931 4.034 1.00 94.25 102 THR A CA 1
ATOM 804 C C . THR A 1 102 ? 6.143 12.311 4.065 1.00 94.25 102 THR A C 1
ATOM 806 O O . THR A 1 102 ? 6.570 13.211 3.341 1.00 94.25 102 THR A O 1
ATOM 809 N N . LYS A 1 103 ? 6.960 11.616 4.869 1.00 95.31 103 LYS A N 1
ATOM 810 C CA . LYS A 1 103 ? 8.418 11.826 4.899 1.00 95.31 103 LYS A CA 1
ATOM 811 C C . LYS A 1 103 ? 9.070 11.417 3.577 1.00 95.31 103 LYS A C 1
ATOM 813 O O . LYS A 1 103 ? 9.842 12.196 3.027 1.00 95.31 103 LYS A O 1
ATOM 818 N N . LEU A 1 104 ? 8.701 10.250 3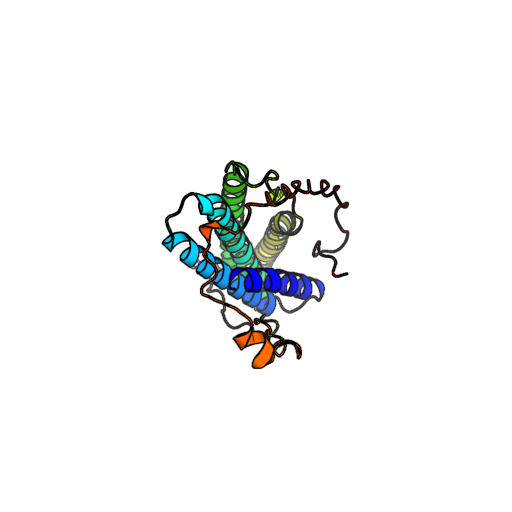.048 1.00 94.81 104 LEU A N 1
ATOM 819 C CA . LEU A 1 104 ? 9.196 9.747 1.763 1.00 94.81 104 LEU A CA 1
ATOM 820 C C . LEU A 1 104 ? 8.796 10.654 0.594 1.00 94.81 104 LEU A C 1
ATOM 822 O O . LEU A 1 104 ? 9.574 10.832 -0.332 1.00 94.81 104 LEU A O 1
ATOM 826 N N . CYS A 1 105 ? 7.622 11.285 0.651 1.00 92.50 105 CYS A N 1
ATOM 827 C CA . CYS A 1 105 ? 7.182 12.235 -0.366 1.00 92.50 105 CYS A CA 1
ATOM 828 C C . CYS A 1 105 ? 8.088 13.473 -0.400 1.00 92.50 105 CYS A C 1
ATOM 830 O O . CYS A 1 105 ? 8.480 13.935 -1.467 1.00 92.50 105 CYS A O 1
ATOM 832 N N . ARG A 1 106 ? 8.483 13.983 0.773 1.00 91.56 106 ARG A N 1
ATOM 833 C CA . ARG A 1 106 ? 9.434 15.103 0.875 1.00 91.56 106 ARG A CA 1
ATOM 834 C C . ARG A 1 106 ? 10.828 14.714 0.389 1.00 91.56 106 ARG A C 1
ATOM 836 O O . ARG A 1 106 ? 11.486 15.520 -0.262 1.00 91.56 106 ARG A O 1
ATOM 843 N N . GLU A 1 107 ? 11.271 13.497 0.702 1.00 92.12 107 GLU A N 1
ATOM 844 C CA . GLU A 1 107 ? 12.535 12.949 0.199 1.00 92.12 107 GLU A CA 1
ATOM 845 C C . GLU A 1 107 ? 12.511 12.806 -1.326 1.00 92.12 107 GLU A C 1
ATOM 847 O O . GLU A 1 107 ? 13.434 13.246 -2.001 1.00 92.12 107 GLU A O 1
ATOM 852 N N . TYR A 1 108 ? 11.423 12.279 -1.887 1.00 91.19 108 TYR A N 1
ATOM 853 C CA . TYR A 1 108 ? 11.247 12.163 -3.330 1.00 91.19 108 TYR A CA 1
ATOM 854 C C . TYR A 1 108 ? 11.367 13.525 -4.028 1.00 91.19 108 TYR A C 1
ATOM 856 O O . TYR A 1 108 ? 12.112 13.658 -4.999 1.00 91.19 108 TYR A O 1
ATOM 864 N N . SER A 1 109 ? 10.692 14.550 -3.500 1.00 88.25 109 SER A N 1
ATOM 865 C CA . SER A 1 109 ? 10.718 15.906 -4.061 1.00 88.25 109 SER A CA 1
ATOM 866 C C . SER A 1 109 ? 12.074 16.608 -3.921 1.00 88.25 109 SER A C 1
ATOM 868 O O . SER A 1 109 ? 12.374 17.507 -4.709 1.00 88.25 109 SER A O 1
ATOM 870 N N . SER A 1 110 ? 12.897 16.229 -2.936 1.00 87.94 110 SER A N 1
ATOM 871 C CA . SER A 1 110 ? 14.219 16.832 -2.717 1.00 87.94 110 SER A CA 1
ATOM 872 C C . SER A 1 110 ? 15.316 16.225 -3.597 1.00 87.94 110 SER A C 1
ATOM 874 O O . SER A 1 110 ? 16.344 16.869 -3.829 1.00 87.94 110 SER A O 1
ATOM 876 N N . ILE A 1 111 ? 15.098 15.020 -4.136 1.00 87.44 111 ILE A N 1
ATOM 877 C CA . ILE A 1 111 ? 16.036 14.374 -5.054 1.00 87.44 111 ILE A CA 1
ATOM 878 C C . ILE A 1 111 ? 15.990 15.088 -6.407 1.00 87.44 111 ILE A C 1
ATOM 880 O O . ILE A 1 111 ? 15.032 14.983 -7.175 1.00 87.44 111 ILE A O 1
ATOM 884 N N . LYS A 1 112 ? 17.073 15.804 -6.721 1.00 77.06 112 LYS A N 1
ATOM 885 C CA . LYS A 1 112 ? 17.300 16.372 -8.050 1.00 77.06 112 LYS A CA 1
ATOM 886 C C . LYS A 1 112 ? 17.692 15.251 -9.001 1.00 77.06 112 LYS A C 1
ATOM 888 O O . LYS A 1 112 ? 18.762 14.663 -8.858 1.00 77.06 112 LYS A O 1
ATOM 893 N N . ASP A 1 113 ? 16.833 14.967 -9.966 1.00 66.88 113 ASP A N 1
ATOM 894 C CA . ASP A 1 113 ? 17.181 14.100 -11.082 1.00 66.88 113 ASP A CA 1
ATOM 895 C C . ASP A 1 113 ? 17.651 14.964 -12.249 1.00 66.88 113 ASP A C 1
ATOM 897 O O . ASP A 1 113 ? 16.931 15.849 -12.704 1.00 66.88 113 ASP A O 1
ATOM 901 N N . HIS A 1 114 ? 18.874 14.727 -12.718 1.00 55.12 114 HIS A N 1
ATOM 902 C CA . HIS A 1 114 ? 19.426 15.448 -13.862 1.00 55.12 114 HIS A CA 1
ATOM 903 C C . HIS A 1 114 ? 18.798 15.028 -15.198 1.00 55.12 114 HIS A C 1
ATOM 905 O O . HIS A 1 114 ? 19.030 15.713 -16.189 1.00 55.12 114 HIS A O 1
ATOM 911 N N . ARG A 1 115 ? 18.026 13.929 -15.243 1.00 58.19 115 ARG A N 1
ATOM 912 C CA . ARG A 1 115 ? 17.476 13.367 -16.490 1.00 58.19 115 ARG A CA 1
ATOM 913 C C . ARG A 1 115 ? 15.979 13.589 -16.694 1.00 58.19 115 ARG A C 1
ATOM 915 O O . ARG A 1 115 ? 15.496 13.361 -17.793 1.00 58.19 115 ARG A O 1
ATOM 922 N N . SER A 1 116 ? 15.238 14.002 -15.667 1.00 55.12 116 SER A N 1
ATOM 923 C CA . SER A 1 116 ? 13.785 14.181 -15.749 1.00 55.12 116 SER A CA 1
ATOM 924 C C . SER A 1 116 ? 13.414 15.571 -15.239 1.00 55.12 116 SER A C 1
ATOM 926 O O . SER A 1 116 ? 13.534 15.861 -14.049 1.00 55.12 116 SER A O 1
ATOM 928 N N . GLY A 1 117 ? 13.010 16.448 -16.165 1.00 52.66 117 GLY A N 1
ATOM 929 C CA . GLY A 1 117 ? 12.759 17.873 -15.921 1.00 52.66 117 GLY A CA 1
ATOM 930 C C . GLY A 1 117 ? 11.538 18.191 -15.050 1.00 52.66 117 GLY A C 1
ATOM 931 O O . GLY A 1 117 ? 11.348 19.351 -14.692 1.00 52.66 117 GLY A O 1
ATOM 932 N N . LEU A 1 118 ? 10.730 17.194 -14.672 1.00 61.06 118 LEU A N 1
ATOM 933 C CA . LEU A 1 118 ? 9.579 17.371 -13.789 1.00 61.06 118 LEU A CA 1
ATOM 934 C C . LEU A 1 118 ? 9.699 16.481 -12.544 1.00 61.06 118 LEU A C 1
ATOM 936 O O . LEU A 1 118 ? 9.760 15.253 -12.610 1.00 61.06 118 LEU A O 1
ATOM 940 N N . ASN A 1 119 ? 9.705 17.113 -11.371 1.00 68.69 119 ASN A N 1
ATOM 941 C CA . ASN A 1 119 ? 9.449 16.417 -10.115 1.00 68.69 119 ASN A CA 1
ATOM 942 C C . ASN A 1 119 ? 7.934 16.297 -9.943 1.00 68.69 119 ASN A C 1
ATOM 944 O O . ASN A 1 119 ? 7.248 17.310 -9.813 1.00 68.69 119 ASN A O 1
ATOM 948 N N . ALA A 1 120 ? 7.418 15.066 -9.942 1.00 75.50 120 ALA A N 1
ATOM 949 C CA . ALA A 1 120 ? 6.016 14.819 -9.637 1.00 75.50 120 ALA A CA 1
ATOM 950 C C . ALA A 1 120 ? 5.710 15.265 -8.200 1.00 75.50 120 ALA A C 1
ATOM 952 O O . ALA A 1 120 ? 6.408 14.882 -7.258 1.00 75.50 120 ALA A O 1
ATOM 953 N N . LYS A 1 121 ? 4.658 16.066 -8.033 1.00 82.00 121 LYS A N 1
ATOM 954 C CA . LYS A 1 121 ? 4.191 16.533 -6.726 1.00 82.00 121 LYS A CA 1
ATOM 955 C C . LYS A 1 121 ? 3.177 15.553 -6.153 1.00 82.00 121 LYS A C 1
ATOM 957 O O . LYS A 1 121 ? 1.969 15.764 -6.204 1.00 82.00 121 LYS A O 1
ATOM 962 N N . ILE A 1 122 ? 3.685 14.428 -5.661 1.00 84.06 122 ILE A N 1
ATOM 963 C CA . ILE A 1 122 ? 2.857 13.291 -5.235 1.00 84.06 122 ILE A CA 1
ATOM 964 C C . ILE A 1 122 ? 1.933 13.664 -4.061 1.00 84.06 122 ILE A C 1
ATOM 966 O O . ILE A 1 122 ? 0.854 13.098 -3.918 1.00 84.06 122 ILE A O 1
ATOM 970 N N . ASP A 1 123 ? 2.315 14.656 -3.262 1.00 81.88 123 ASP A N 1
ATOM 971 C CA . ASP A 1 123 ? 1.520 15.242 -2.184 1.00 81.88 123 ASP A CA 1
ATOM 972 C C . ASP A 1 123 ? 0.295 16.029 -2.671 1.00 81.88 123 ASP A C 1
ATOM 974 O O . ASP A 1 123 ? -0.698 16.116 -1.946 1.00 81.88 123 ASP A O 1
ATOM 978 N N . GLU A 1 124 ? 0.334 16.563 -3.893 1.00 84.06 124 GLU A N 1
ATOM 979 C CA . GLU A 1 124 ? -0.810 17.226 -4.528 1.00 84.06 124 GLU A CA 1
ATOM 980 C C . GLU A 1 124 ? -1.780 16.214 -5.162 1.00 84.06 124 GLU A C 1
ATOM 982 O O . GLU A 1 124 ? -2.943 16.540 -5.398 1.00 84.06 124 GLU A O 1
ATOM 987 N N . HIS A 1 125 ? -1.347 14.969 -5.394 1.00 83.50 125 HIS A N 1
ATOM 988 C CA . HIS A 1 125 ? -2.190 13.961 -6.029 1.00 83.50 125 HIS A CA 1
ATOM 989 C C . HIS A 1 125 ? -3.351 13.538 -5.112 1.00 83.50 125 HIS A C 1
ATOM 991 O O . HIS A 1 125 ? -3.179 13.275 -3.917 1.00 83.50 125 HIS A O 1
ATOM 997 N N . GLN A 1 126 ? -4.541 13.387 -5.702 1.00 77.81 126 GLN A N 1
ATOM 998 C CA . GLN A 1 126 ? -5.784 13.084 -4.986 1.00 77.81 126 GLN A CA 1
ATOM 999 C C . GLN A 1 126 ? -5.688 11.818 -4.120 1.00 77.81 126 GLN A C 1
ATOM 1001 O O . GLN A 1 126 ? -6.123 11.822 -2.969 1.00 77.81 126 GLN A O 1
ATOM 1006 N N . PHE A 1 127 ? -5.055 10.753 -4.629 1.00 81.00 127 PHE A N 1
ATOM 1007 C CA . PHE A 1 127 ? -4.890 9.500 -3.881 1.00 81.00 127 PHE A CA 1
ATOM 1008 C C . PHE A 1 127 ? -4.117 9.702 -2.567 1.00 81.00 127 PHE A C 1
ATOM 1010 O O . PHE A 1 127 ? -4.442 9.082 -1.559 1.00 81.00 127 PHE A O 1
ATOM 1017 N N . PHE A 1 128 ? -3.126 10.599 -2.546 1.00 86.31 128 PHE A N 1
ATOM 1018 C CA . PHE A 1 128 ? -2.344 10.895 -1.349 1.00 86.31 128 PHE A CA 1
ATOM 1019 C C . PHE A 1 128 ? -3.128 11.793 -0.384 1.00 86.31 128 PHE A C 1
ATOM 1021 O O . PHE A 1 128 ? -3.172 11.534 0.822 1.00 86.31 128 PHE A O 1
ATOM 1028 N N . ARG A 1 129 ? -3.808 12.818 -0.917 1.00 88.50 129 ARG A N 1
ATOM 1029 C CA . ARG A 1 129 ? -4.640 13.752 -0.140 1.00 88.50 129 ARG A CA 1
ATOM 1030 C C . ARG A 1 129 ? -5.829 13.064 0.537 1.00 88.50 129 ARG A C 1
ATOM 1032 O O . ARG A 1 129 ? -6.193 13.458 1.643 1.00 88.50 129 ARG A O 1
ATOM 1039 N N . ASN A 1 130 ? -6.399 12.031 -0.083 1.00 88.44 130 ASN A N 1
ATOM 1040 C CA . ASN A 1 130 ? -7.598 11.344 0.402 1.00 88.44 130 ASN A CA 1
ATOM 1041 C C . ASN A 1 130 ? -7.355 10.412 1.601 1.00 88.44 130 ASN A C 1
ATOM 1043 O O . ASN A 1 130 ? -8.274 10.199 2.393 1.00 88.44 130 ASN A O 1
ATOM 1047 N N . ILE A 1 131 ? -6.143 9.871 1.771 1.00 90.25 131 ILE A N 1
ATOM 1048 C CA . ILE A 1 131 ? -5.861 8.879 2.826 1.00 90.25 131 ILE A CA 1
ATOM 1049 C C . ILE A 1 131 ? -6.035 9.481 4.214 1.00 90.25 131 ILE A C 1
ATOM 1051 O O . ILE A 1 131 ? -6.676 8.877 5.067 1.00 90.25 131 ILE A O 1
ATOM 1055 N N . ARG A 1 132 ? -5.483 10.674 4.460 1.00 92.00 132 ARG A N 1
ATO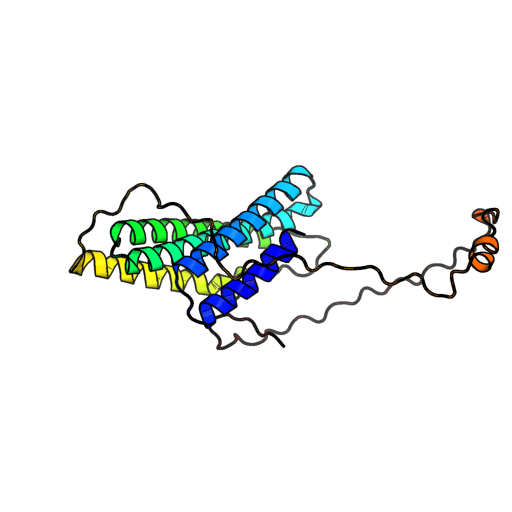M 1056 C CA . ARG A 1 132 ? -5.523 11.276 5.798 1.00 92.00 132 ARG A CA 1
ATOM 1057 C C . ARG A 1 132 ? -6.958 11.524 6.282 1.00 92.00 132 ARG A C 1
ATOM 1059 O O . ARG A 1 132 ? -7.277 11.027 7.359 1.00 92.00 132 ARG A O 1
ATOM 1066 N N . PRO A 1 133 ? -7.837 12.214 5.526 1.00 94.69 133 PRO A N 1
ATOM 1067 C CA . PRO A 1 133 ? -9.241 12.350 5.908 1.00 94.69 133 PRO A CA 1
ATOM 1068 C C . PRO A 1 133 ? -9.943 11.003 6.094 1.00 94.69 133 PRO A C 1
ATOM 1070 O O . PRO A 1 133 ? -10.738 10.858 7.020 1.00 94.69 133 PRO A O 1
ATOM 1073 N N . LEU A 1 134 ? -9.641 10.012 5.245 1.00 93.31 134 LEU A N 1
ATOM 1074 C CA . LEU A 1 134 ? -10.232 8.678 5.335 1.00 93.31 134 LEU A CA 1
ATOM 1075 C C . LEU A 1 134 ? -9.869 7.982 6.657 1.00 93.31 134 LEU A C 1
ATOM 1077 O O . LEU A 1 134 ? -10.771 7.563 7.381 1.00 93.31 134 LEU A O 1
ATOM 1081 N N . VAL A 1 135 ? -8.575 7.919 6.988 1.00 95.44 135 VAL A N 1
ATOM 1082 C CA . VAL A 1 135 ? -8.066 7.300 8.222 1.00 95.44 135 VAL A CA 1
ATOM 1083 C C . VAL A 1 135 ? -8.614 8.017 9.450 1.00 95.44 135 VAL A C 1
ATOM 1085 O O . VAL A 1 135 ? -9.119 7.362 10.356 1.00 95.44 135 VAL A O 1
ATOM 1088 N N . THR A 1 136 ? -8.578 9.354 9.472 1.00 96.19 136 THR A N 1
ATOM 1089 C CA . THR A 1 136 ? -9.113 10.145 10.589 1.00 96.19 136 THR A CA 1
ATOM 1090 C C . THR A 1 136 ? -10.602 9.876 10.800 1.00 96.19 136 THR A C 1
ATOM 1092 O O . THR A 1 136 ? -11.006 9.551 11.911 1.00 96.19 136 THR A O 1
ATOM 1095 N N . ARG A 1 137 ? -11.412 9.912 9.735 1.00 96.56 137 ARG A N 1
ATOM 1096 C CA . ARG A 1 137 ? -12.859 9.669 9.815 1.00 96.56 137 ARG A CA 1
ATOM 1097 C C . ARG A 1 137 ? -13.189 8.282 10.372 1.00 96.56 137 ARG A C 1
ATOM 1099 O O . ARG A 1 137 ? -14.091 8.159 11.199 1.00 96.56 137 ARG A O 1
ATOM 1106 N N . ILE A 1 138 ? -12.498 7.241 9.901 1.00 94.94 138 ILE A N 1
ATOM 1107 C CA . ILE A 1 138 ? -12.742 5.860 10.347 1.00 94.94 138 ILE A CA 1
ATOM 1108 C C . ILE A 1 138 ? -12.228 5.671 11.778 1.00 94.94 138 ILE A C 1
ATOM 1110 O O . ILE A 1 138 ? -12.922 5.063 12.591 1.00 94.94 138 ILE A O 1
ATOM 1114 N N . LYS A 1 139 ? -11.073 6.251 12.127 1.00 96.38 139 LYS A N 1
ATOM 1115 C CA . LYS A 1 139 ? -10.527 6.203 13.490 1.00 96.38 139 LYS A CA 1
ATOM 1116 C C . LYS A 1 139 ? -11.469 6.844 14.500 1.00 96.38 139 LYS A C 1
ATOM 1118 O O . LYS A 1 139 ? -11.841 6.189 15.464 1.00 96.38 139 LYS A O 1
ATOM 1123 N N . GLU A 1 140 ? -11.927 8.063 14.238 1.00 97.12 140 GLU A N 1
ATOM 1124 C CA . GLU A 1 140 ? -12.881 8.746 15.114 1.00 97.12 140 GLU A CA 1
ATOM 1125 C C . GLU A 1 140 ? -14.202 7.972 15.238 1.00 97.12 140 GLU A C 1
ATOM 1127 O O . GLU A 1 140 ? -14.826 7.975 16.298 1.00 97.12 140 GLU A O 1
ATOM 1132 N N . LYS A 1 141 ? -14.650 7.297 14.167 1.00 96.50 141 LYS A N 1
ATOM 1133 C CA . LYS A 1 141 ? -15.815 6.402 14.225 1.00 96.50 141 LYS A CA 1
ATOM 1134 C C . LYS A 1 141 ? -15.562 5.244 15.196 1.00 96.50 141 LYS A C 1
ATOM 1136 O O . LYS A 1 141 ? -16.375 5.050 16.094 1.00 96.50 141 LYS A O 1
ATOM 1141 N N . CYS A 1 142 ? -14.437 4.542 15.059 1.00 95.94 142 CYS A N 1
ATOM 1142 C CA . CYS A 1 142 ? -14.076 3.436 15.948 1.00 95.94 142 CYS A CA 1
ATOM 1143 C C . CYS A 1 142 ? -13.916 3.905 17.402 1.00 95.94 142 CYS A C 1
ATOM 1145 O O . CYS A 1 142 ? -14.412 3.261 18.314 1.00 95.94 142 CYS A O 1
ATOM 1147 N N . GLU A 1 143 ? -13.275 5.049 17.644 1.00 96.38 143 GLU A N 1
ATOM 1148 C CA . GLU A 1 143 ? -13.104 5.595 18.998 1.00 96.38 143 GLU A CA 1
ATOM 1149 C C . GLU A 1 143 ? -14.444 5.947 19.652 1.00 96.38 143 GLU A C 1
ATOM 1151 O O . GLU A 1 143 ? -14.651 5.639 20.826 1.00 96.38 143 GLU A O 1
ATOM 1156 N N . ARG A 1 144 ? -15.381 6.538 18.897 1.00 97.50 144 ARG A N 1
ATOM 1157 C CA . ARG A 1 144 ? -16.739 6.797 19.395 1.00 97.50 144 ARG A CA 1
ATOM 1158 C C . ARG A 1 144 ? -17.478 5.499 19.698 1.00 97.50 144 ARG A C 1
ATOM 1160 O O . ARG A 1 144 ? -18.016 5.360 20.790 1.00 97.50 144 ARG A O 1
ATOM 1167 N N . GLU A 1 145 ? -17.505 4.550 18.768 1.00 96.25 145 GLU A N 1
ATOM 1168 C CA . GLU A 1 145 ? -18.203 3.276 18.979 1.00 96.25 145 GLU A CA 1
ATOM 1169 C C . GLU A 1 145 ? -17.604 2.489 20.148 1.00 96.25 145 GLU A C 1
ATOM 1171 O O . GLU A 1 145 ? -18.337 1.977 20.993 1.00 96.25 145 GLU A O 1
ATOM 1176 N N . ASN A 1 146 ? -16.280 2.479 20.293 1.00 96.81 146 ASN A N 1
ATOM 1177 C CA . ASN A 1 146 ? -15.644 1.853 21.444 1.00 96.81 146 ASN A CA 1
ATOM 1178 C C . ASN A 1 146 ? -15.948 2.589 22.755 1.00 96.81 146 ASN A C 1
ATOM 1180 O O . ASN A 1 146 ? -16.138 1.955 23.788 1.00 96.81 146 ASN A O 1
ATOM 1184 N N . GLY A 1 147 ? -15.995 3.921 22.724 1.00 96.38 147 GLY A N 1
ATOM 1185 C CA . GLY A 1 147 ? -16.262 4.748 23.898 1.00 96.38 147 GLY A CA 1
ATOM 1186 C C . GLY A 1 147 ? -17.709 4.699 24.388 1.00 96.38 147 GLY A C 1
ATOM 1187 O O . GLY A 1 147 ? -17.933 4.913 25.576 1.00 96.38 147 GLY A O 1
ATOM 1188 N N . PHE A 1 148 ? -18.675 4.423 23.506 1.00 96.31 148 PHE A N 1
ATOM 1189 C CA . PHE A 1 148 ? -20.106 4.424 23.840 1.00 96.31 148 PHE A CA 1
ATOM 1190 C C . PHE A 1 148 ? -20.762 3.039 23.860 1.00 96.31 148 PHE A C 1
ATOM 1192 O O . PHE A 1 148 ? -21.788 2.887 24.517 1.00 96.31 148 PHE A O 1
ATOM 1199 N N . ILE A 1 149 ? -20.232 2.067 23.112 1.00 95.44 149 ILE A N 1
ATOM 1200 C CA . ILE A 1 149 ? -20.896 0.779 22.869 1.00 95.44 149 ILE A CA 1
ATOM 1201 C C . ILE A 1 149 ? -20.032 -0.375 23.376 1.00 95.44 149 ILE A C 1
ATOM 1203 O O . ILE A 1 149 ? -20.460 -1.132 24.242 1.00 95.44 149 ILE A O 1
ATOM 1207 N N . PHE A 1 150 ? -18.821 -0.526 22.833 1.00 95.94 150 PHE A N 1
ATOM 1208 C CA . PHE A 1 150 ? -18.072 -1.777 22.990 1.00 95.94 150 PHE A CA 1
ATOM 1209 C C . PHE A 1 150 ? -17.179 -1.828 24.232 1.00 95.94 150 PHE A C 1
ATOM 1211 O O . PHE A 1 150 ? -16.997 -2.903 24.802 1.00 95.94 150 PHE A O 1
ATOM 1218 N N . HIS A 1 151 ? -16.597 -0.697 24.643 1.00 95.56 151 HIS A N 1
ATOM 1219 C CA . HIS A 1 151 ? -15.648 -0.591 25.759 1.00 95.56 151 HIS A CA 1
ATOM 1220 C C . HIS A 1 151 ? -14.515 -1.634 25.723 1.00 95.56 151 HIS A C 1
ATOM 1222 O O . HIS A 1 151 ? -14.011 -2.073 26.758 1.00 95.56 151 HIS A O 1
ATOM 1228 N N . GLN A 1 152 ? -14.102 -2.043 24.523 1.00 96.38 152 GLN A N 1
ATOM 1229 C CA . GLN A 1 152 ? -13.048 -3.025 24.335 1.00 96.38 152 GLN A CA 1
ATOM 1230 C C . GLN A 1 152 ? -11.686 -2.396 24.602 1.00 96.38 152 GLN A C 1
ATOM 1232 O O . GLN A 1 152 ? -11.414 -1.245 24.245 1.00 96.38 152 GLN A O 1
ATOM 1237 N N . LYS A 1 153 ? -10.792 -3.180 25.200 1.00 95.19 153 LYS A N 1
ATOM 1238 C CA . LYS A 1 153 ? -9.398 -2.779 25.360 1.00 95.19 153 LYS A CA 1
ATOM 1239 C C . LYS A 1 153 ? -8.734 -2.714 23.981 1.00 95.19 153 LYS A C 1
ATOM 1241 O O . LYS A 1 153 ? -8.824 -3.663 23.207 1.00 95.19 153 LYS A O 1
ATOM 1246 N N . VAL A 1 154 ? -8.044 -1.613 23.698 1.00 95.44 154 VAL A N 1
ATOM 1247 C CA . VAL A 1 154 ? -7.177 -1.510 22.517 1.00 95.44 154 VAL A CA 1
ATOM 1248 C C . VAL A 1 154 ? -5.990 -2.450 22.722 1.00 95.44 154 VAL A C 1
ATOM 1250 O O . VAL A 1 154 ? -5.317 -2.388 23.752 1.00 95.44 154 VAL A O 1
ATOM 1253 N N . VAL A 1 155 ? -5.786 -3.367 21.778 1.00 92.31 155 VAL A N 1
ATOM 1254 C CA . VAL A 1 155 ? -4.679 -4.331 21.813 1.00 92.31 155 VAL A CA 1
ATOM 1255 C C . VAL A 1 155 ? -3.354 -3.634 21.499 1.00 92.31 155 VAL A C 1
ATOM 1257 O O . VAL A 1 155 ? -3.316 -2.729 20.670 1.00 92.31 155 VAL A O 1
ATOM 1260 N N . ASP A 1 156 ? -2.267 -4.050 22.151 1.00 89.12 156 ASP A N 1
ATOM 1261 C CA . ASP A 1 156 ? -0.933 -3.476 21.905 1.00 89.12 156 ASP A CA 1
ATOM 1262 C C . ASP A 1 156 ? -0.363 -3.947 20.554 1.00 89.12 156 ASP A C 1
ATOM 1264 O O . ASP A 1 156 ? 0.229 -3.168 19.793 1.00 89.12 156 ASP A O 1
ATOM 1268 N N . ASP A 1 157 ? -0.598 -5.219 20.226 1.00 90.00 157 ASP A N 1
ATOM 1269 C CA . ASP A 1 157 ? -0.153 -5.839 18.984 1.00 90.00 157 ASP A CA 1
ATOM 1270 C C . ASP A 1 157 ? -1.074 -5.480 17.816 1.00 90.00 157 ASP A C 1
ATOM 1272 O O . ASP A 1 157 ? -2.301 -5.520 17.911 1.00 90.00 157 ASP A O 1
ATOM 1276 N N . CYS A 1 158 ? -0.468 -5.119 16.685 1.00 89.94 158 CYS A N 1
ATOM 1277 C CA . CYS A 1 158 ? -1.215 -4.773 15.483 1.00 89.94 158 CYS A CA 1
ATOM 1278 C C . CYS A 1 158 ? -1.791 -6.039 14.824 1.00 89.94 158 CYS A C 1
ATOM 1280 O O . CYS A 1 158 ? -1.033 -6.993 14.614 1.00 89.94 158 CYS A O 1
ATOM 1282 N N . PRO A 1 159 ? -3.086 -6.055 14.452 1.00 90.00 159 PRO A N 1
ATOM 1283 C CA . PRO A 1 159 ? -3.669 -7.185 13.740 1.00 90.00 159 PRO A CA 1
ATOM 1284 C C . PRO A 1 159 ? -2.966 -7.412 12.396 1.00 90.00 159 PRO A C 1
ATOM 1286 O O . PRO A 1 159 ? -2.538 -6.474 11.719 1.00 90.00 159 PRO A O 1
ATOM 1289 N N . MET A 1 160 ? -2.824 -8.679 12.007 1.00 90.69 160 MET A N 1
ATOM 1290 C CA . MET A 1 160 ? -2.109 -9.047 10.787 1.00 90.69 160 MET A CA 1
ATOM 1291 C C . MET A 1 160 ? -2.929 -8.722 9.535 1.00 90.69 160 MET A C 1
ATOM 1293 O O . MET A 1 160 ? -4.127 -8.979 9.477 1.00 90.69 160 MET A O 1
ATOM 1297 N N . LEU A 1 161 ? -2.259 -8.214 8.498 1.00 90.69 161 LEU A N 1
ATOM 1298 C CA . LEU A 1 161 ? -2.876 -8.019 7.187 1.00 90.69 161 LEU A CA 1
ATOM 1299 C C . LEU A 1 161 ? -3.102 -9.368 6.497 1.00 90.69 161 LEU A C 1
ATOM 1301 O O . LEU A 1 161 ? -2.168 -10.157 6.325 1.00 90.69 161 LEU A O 1
ATOM 1305 N N . GLU A 1 162 ? -4.324 -9.603 6.030 1.00 83.06 162 GLU A N 1
ATOM 1306 C CA . GLU A 1 162 ? -4.629 -10.775 5.216 1.00 83.06 162 GLU A CA 1
ATOM 1307 C C . GLU A 1 162 ? -4.026 -10.646 3.811 1.00 83.06 162 GLU A C 1
ATOM 1309 O O . GLU A 1 162 ? -4.045 -9.586 3.185 1.00 83.06 162 GLU A O 1
ATOM 1314 N N . SER A 1 163 ? -3.459 -11.743 3.306 1.00 71.06 163 SER A N 1
ATOM 1315 C CA . SER A 1 163 ? -2.769 -11.780 2.004 1.00 71.06 163 SER A CA 1
ATOM 1316 C C . SER A 1 163 ? -3.636 -12.360 0.873 1.00 71.06 163 SER A C 1
ATOM 1318 O O . SER A 1 163 ? -3.246 -12.350 -0.292 1.00 71.06 163 SER A O 1
ATOM 1320 N N . LYS A 1 164 ? -4.828 -12.889 1.183 1.00 73.69 164 LYS A N 1
ATOM 1321 C CA . LYS A 1 164 ? -5.662 -13.624 0.218 1.00 73.69 164 LYS A CA 1
ATOM 1322 C C . LYS A 1 164 ? -6.776 -12.748 -0.355 1.00 73.69 164 LYS A C 1
ATOM 1324 O O . LYS A 1 164 ? -7.937 -12.888 0.014 1.00 73.69 164 LYS A O 1
ATOM 1329 N N . ALA A 1 165 ? -6.439 -11.893 -1.320 1.00 76.38 165 ALA A N 1
ATOM 1330 C CA . ALA A 1 165 ? -7.463 -11.291 -2.170 1.00 76.38 165 ALA A CA 1
ATOM 1331 C C . ALA A 1 165 ? -8.104 -12.385 -3.041 1.00 76.38 165 ALA A C 1
ATOM 1333 O O . ALA A 1 165 ? -7.423 -13.061 -3.808 1.00 76.38 165 ALA A O 1
ATOM 1334 N N . THR A 1 166 ? -9.415 -12.582 -2.905 1.00 74.88 166 THR A N 1
ATOM 1335 C CA . THR A 1 166 ? -10.148 -13.628 -3.641 1.00 74.88 166 THR A CA 1
ATOM 1336 C C . THR A 1 166 ? -10.455 -13.239 -5.086 1.00 74.88 166 THR A C 1
ATOM 1338 O O . THR A 1 166 ? -10.655 -14.114 -5.921 1.00 74.88 166 THR A O 1
ATOM 1341 N N . HIS A 1 167 ? -10.491 -11.939 -5.387 1.00 80.06 167 HIS A N 1
ATOM 1342 C CA . HIS A 1 167 ? -10.867 -11.380 -6.686 1.00 80.06 167 HIS A CA 1
ATOM 1343 C C . HIS A 1 167 ? -10.084 -10.093 -6.960 1.00 80.06 167 HIS A C 1
ATOM 1345 O O . HIS A 1 167 ? -9.602 -9.457 -6.027 1.00 80.06 167 HIS A O 1
ATOM 1351 N N . GLY A 1 168 ? -9.999 -9.680 -8.229 1.00 83.12 168 GLY A N 1
ATOM 1352 C CA . GLY A 1 168 ? -9.419 -8.388 -8.619 1.00 83.12 168 GLY A CA 1
ATOM 1353 C C . GLY A 1 168 ? -7.890 -8.337 -8.621 1.00 83.12 168 GLY A C 1
ATOM 1354 O O . GLY A 1 168 ? -7.331 -7.248 -8.676 1.00 83.12 168 GLY A O 1
ATOM 1355 N N . LEU A 1 169 ? -7.203 -9.480 -8.553 1.00 89.38 169 LEU A N 1
ATOM 1356 C CA . LEU A 1 169 ? -5.751 -9.530 -8.713 1.00 89.38 169 LEU A CA 1
ATOM 1357 C C . LEU A 1 169 ? -5.371 -9.338 -10.181 1.00 89.38 169 LEU A C 1
ATOM 1359 O O . LEU A 1 169 ? -5.837 -10.071 -11.052 1.00 89.38 169 LEU A O 1
ATOM 1363 N N . VAL A 1 170 ? -4.509 -8.360 -10.444 1.00 90.62 170 VAL A N 1
ATOM 1364 C CA . VAL A 1 170 ? -3.982 -8.098 -11.783 1.00 90.62 170 VAL A CA 1
ATOM 1365 C C . VAL A 1 170 ? -2.898 -9.117 -12.115 1.00 90.62 170 VAL A C 1
ATOM 1367 O O . VAL A 1 170 ? -2.005 -9.361 -11.302 1.00 90.62 170 VAL A O 1
ATOM 1370 N N . ALA A 1 171 ? -2.940 -9.660 -13.330 1.00 89.81 171 ALA A N 1
ATOM 1371 C CA . ALA A 1 171 ? -1.902 -10.512 -13.896 1.00 89.81 171 ALA A CA 1
ATOM 1372 C C . ALA A 1 171 ? -1.379 -9.911 -15.215 1.00 89.81 171 ALA A C 1
ATOM 1374 O O . ALA A 1 171 ? -2.127 -9.204 -15.892 1.00 89.81 171 ALA A O 1
ATOM 1375 N N . PRO A 1 172 ? -0.109 -10.159 -15.584 1.00 90.38 172 PRO A N 1
ATOM 1376 C CA . PRO A 1 172 ? 0.411 -9.776 -16.893 1.00 90.38 172 PRO A CA 1
ATOM 1377 C C . PRO A 1 172 ? -0.368 -10.457 -18.023 1.00 90.38 172 PRO A C 1
ATOM 1379 O O . PRO A 1 172 ? -0.639 -11.654 -17.949 1.00 90.38 172 PRO A O 1
ATOM 1382 N N . GLU A 1 173 ? -0.684 -9.704 -19.074 1.00 90.62 173 GLU A N 1
ATOM 1383 C CA . GLU A 1 173 ? -1.236 -10.258 -20.310 1.00 90.62 173 GLU A CA 1
ATOM 1384 C C . GLU A 1 173 ? -0.117 -10.886 -21.151 1.00 90.62 173 GLU A C 1
ATOM 1386 O O . GLU A 1 173 ? 0.994 -10.348 -21.234 1.00 90.62 173 GLU A O 1
ATOM 1391 N N . GLU A 1 174 ? -0.393 -12.040 -21.759 1.00 91.00 174 GLU A N 1
ATOM 1392 C CA . GLU A 1 174 ? 0.559 -12.687 -22.657 1.00 91.00 174 GLU A CA 1
ATOM 1393 C C . GLU A 1 174 ? 0.731 -11.856 -23.931 1.00 91.00 174 GLU A C 1
ATOM 1395 O O . GLU A 1 174 ? -0.232 -11.550 -24.631 1.00 91.00 174 GLU A O 1
ATOM 1400 N N . PHE A 1 175 ? 1.978 -11.510 -24.251 1.00 91.88 175 PHE A N 1
ATOM 1401 C CA . PHE A 1 175 ? 2.317 -10.771 -25.463 1.00 91.88 175 PHE A CA 1
ATOM 1402 C C . PHE A 1 175 ? 2.992 -11.698 -26.488 1.00 91.88 175 PHE A C 1
ATOM 1404 O O . PHE A 1 175 ? 4.186 -11.988 -26.347 1.00 91.88 175 PHE A O 1
ATOM 1411 N N . PRO A 1 176 ? 2.269 -12.177 -27.520 1.00 94.38 176 PRO A N 1
ATOM 1412 C CA . PRO A 1 176 ? 2.872 -12.925 -28.613 1.00 94.38 176 PRO A CA 1
ATOM 1413 C C . PRO A 1 176 ? 3.515 -11.977 -29.631 1.00 94.38 176 PRO A C 1
ATOM 1415 O O . PRO A 1 176 ? 2.919 -10.986 -30.056 1.00 94.38 176 PRO A O 1
ATOM 1418 N N . LEU A 1 177 ? 4.728 -12.308 -30.075 1.00 93.62 177 LEU A N 1
ATOM 1419 C CA . LEU A 1 177 ? 5.340 -11.612 -31.205 1.00 93.62 177 LEU A CA 1
ATOM 1420 C C . LEU A 1 177 ? 4.563 -11.924 -32.494 1.00 93.62 177 LEU A C 1
ATOM 1422 O O . LEU A 1 177 ? 4.137 -13.068 -32.686 1.00 93.62 177 LEU A O 1
ATOM 1426 N N . PRO A 1 178 ? 4.393 -10.943 -33.401 1.00 94.56 178 PRO A N 1
ATOM 1427 C CA . PRO A 1 178 ? 3.781 -11.212 -34.691 1.00 94.56 178 PRO A CA 1
ATOM 1428 C C . PRO A 1 178 ? 4.631 -12.221 -35.478 1.00 94.56 178 PRO A C 1
ATOM 1430 O O . PRO A 1 178 ? 5.858 -12.252 -35.325 1.00 94.56 178 PRO A O 1
ATOM 1433 N N . PRO A 1 179 ? 4.007 -13.037 -36.346 1.00 92.88 179 PRO A N 1
ATOM 1434 C CA . PRO A 1 179 ? 4.755 -13.927 -37.218 1.00 92.88 179 PRO A CA 1
ATOM 1435 C C . PRO A 1 179 ? 5.691 -13.116 -38.118 1.00 92.88 179 PRO A C 1
ATOM 1437 O O . PRO A 1 179 ? 5.392 -11.978 -38.495 1.00 92.88 179 PRO A O 1
ATOM 1440 N N . LEU A 1 180 ? 6.827 -13.718 -38.473 1.00 92.06 180 LEU A N 1
ATOM 1441 C CA . LEU A 1 180 ? 7.821 -13.074 -39.322 1.00 92.06 180 LEU A CA 1
ATOM 1442 C C . LEU A 1 180 ? 7.175 -12.614 -40.638 1.00 92.06 180 LEU A C 1
ATOM 1444 O O . LEU A 1 180 ? 6.397 -13.342 -41.260 1.00 92.06 180 LEU A O 1
ATOM 1448 N N . HIS A 1 181 ? 7.481 -11.386 -41.054 1.00 93.31 181 HIS A N 1
ATOM 1449 C CA . HIS A 1 181 ? 6.898 -10.821 -42.266 1.00 93.31 181 HIS A CA 1
ATOM 1450 C C . HIS A 1 181 ? 7.272 -11.666 -43.494 1.00 93.31 181 HIS A C 1
ATOM 1452 O O . HIS A 1 181 ? 8.420 -12.079 -43.628 1.00 93.31 181 HIS A O 1
ATOM 1458 N N . LYS A 1 182 ? 6.341 -11.855 -44.441 1.00 93.50 182 LYS A N 1
ATOM 1459 C CA . LYS A 1 182 ? 6.514 -12.721 -45.632 1.00 93.50 182 LYS A CA 1
ATOM 1460 C C . LYS A 1 182 ? 7.713 -12.367 -46.525 1.00 93.50 182 LYS A C 1
ATOM 1462 O O . LYS A 1 182 ? 8.126 -13.183 -47.338 1.00 93.50 182 LYS A O 1
ATOM 1467 N N . LEU A 1 183 ? 8.233 -11.146 -46.396 1.00 91.06 183 LEU A N 1
ATOM 1468 C CA . LEU A 1 183 ? 9.418 -10.670 -47.121 1.00 91.06 183 LEU A CA 1
ATOM 1469 C C . LEU A 1 183 ? 10.726 -11.261 -46.582 1.00 91.06 183 LEU A C 1
ATOM 1471 O O . LEU A 1 183 ? 11.724 -11.261 -47.292 1.00 91.06 183 LEU A O 1
ATOM 1475 N N . TRP A 1 184 ? 10.725 -11.781 -45.353 1.00 88.81 184 TRP A N 1
ATOM 1476 C CA . TRP A 1 184 ? 11.845 -12.537 -44.806 1.00 88.81 184 TRP A CA 1
ATOM 1477 C C . TRP A 1 184 ? 11.822 -13.965 -45.353 1.00 88.81 184 TRP A C 1
ATOM 1479 O O . TRP A 1 184 ? 11.401 -14.907 -44.685 1.00 88.81 184 TRP A O 1
ATOM 1489 N N . THR A 1 185 ? 12.242 -14.106 -46.607 1.00 90.69 185 THR A N 1
ATOM 1490 C CA . THR A 1 185 ? 12.446 -15.396 -47.271 1.00 90.69 185 THR A CA 1
ATOM 1491 C C . THR A 1 185 ? 13.895 -15.858 -47.127 1.00 90.69 185 THR A C 1
ATOM 1493 O O . THR A 1 185 ? 14.782 -15.082 -46.765 1.00 90.69 185 THR A O 1
ATOM 1496 N N . SER A 1 186 ? 14.158 -17.130 -47.440 1.00 88.62 186 SER A N 1
ATOM 1497 C CA . SER A 1 186 ? 15.527 -17.656 -47.463 1.00 88.62 186 SER A CA 1
ATOM 1498 C C . SER A 1 186 ? 16.415 -16.884 -48.443 1.00 88.62 186 SER A C 1
ATOM 1500 O O . SER A 1 186 ? 17.560 -16.592 -48.118 1.00 88.62 186 SER A O 1
ATOM 1502 N N . ASP A 1 187 ? 15.876 -16.500 -49.604 1.00 86.88 187 ASP A N 1
ATOM 1503 C CA . ASP A 1 187 ? 16.599 -15.716 -50.611 1.00 86.88 187 ASP A CA 1
ATOM 1504 C C . ASP A 1 187 ? 16.955 -14.322 -50.089 1.00 86.88 187 ASP A C 1
ATOM 1506 O O . ASP A 1 187 ? 18.086 -13.870 -50.257 1.00 86.88 187 ASP A O 1
ATOM 1510 N N . ALA A 1 188 ? 16.020 -13.664 -49.391 1.00 86.81 188 ALA A N 1
ATOM 1511 C CA . ALA A 1 188 ? 16.288 -12.391 -48.731 1.00 86.81 188 ALA A CA 1
ATOM 1512 C C . ALA A 1 188 ? 17.393 -12.540 -47.677 1.00 86.81 188 ALA A C 1
ATOM 1514 O O . ALA A 1 188 ? 18.270 -11.689 -47.603 1.00 86.81 188 ALA A O 1
ATOM 1515 N N . TYR A 1 189 ? 17.391 -13.635 -46.908 1.00 83.75 189 TYR A N 1
ATOM 1516 C CA . TYR A 1 189 ? 18.423 -13.917 -45.907 1.00 83.75 189 TYR A CA 1
ATOM 1517 C C . TYR A 1 189 ? 19.806 -14.156 -46.538 1.00 83.75 189 TYR A C 1
ATOM 1519 O O . TYR A 1 189 ? 20.801 -13.628 -46.050 1.00 83.75 189 TYR A O 1
ATOM 1527 N N . PHE A 1 190 ? 19.878 -14.891 -47.653 1.00 85.44 190 PHE A N 1
ATOM 1528 C CA . PHE A 1 190 ? 21.132 -15.141 -48.377 1.00 85.44 190 PHE A CA 1
ATOM 1529 C C . PHE A 1 190 ? 21.658 -13.924 -49.148 1.00 85.44 190 PHE A C 1
ATOM 1531 O O . PHE A 1 190 ? 22.846 -13.875 -49.460 1.00 85.44 190 PHE A O 1
ATOM 1538 N N . ALA A 1 191 ? 20.807 -12.937 -49.432 1.00 84.88 191 ALA A N 1
ATOM 1539 C CA . ALA A 1 191 ? 21.215 -11.675 -50.042 1.00 84.88 191 ALA A CA 1
ATOM 1540 C C . ALA A 1 191 ? 21.951 -10.731 -49.067 1.00 84.88 191 ALA A C 1
ATOM 1542 O O . ALA A 1 191 ? 22.581 -9.772 -49.517 1.00 84.88 191 ALA A O 1
ATOM 1543 N N . PHE A 1 192 ? 21.907 -10.982 -47.750 1.00 84.06 192 PHE A N 1
ATOM 1544 C CA . PHE A 1 192 ? 22.733 -10.247 -46.789 1.00 84.06 192 PHE A CA 1
ATOM 1545 C C . PHE A 1 192 ? 24.195 -10.692 -46.917 1.00 84.06 192 PHE A C 1
ATOM 1547 O O . PHE A 1 192 ? 24.602 -11.718 -46.371 1.00 84.06 192 PHE A O 1
ATOM 1554 N N . ASP A 1 193 ? 25.011 -9.899 -47.613 1.00 77.44 193 ASP A N 1
ATOM 1555 C CA . ASP A 1 193 ? 26.456 -10.112 -47.654 1.00 77.44 193 ASP A CA 1
ATOM 1556 C C . ASP A 1 193 ? 27.105 -9.624 -46.347 1.00 77.44 193 ASP A C 1
ATOM 1558 O O . ASP A 1 193 ? 27.410 -8.447 -46.154 1.00 77.44 193 ASP A O 1
ATOM 1562 N N . ILE A 1 194 ? 27.322 -10.556 -45.420 1.00 67.44 194 ILE A N 1
ATOM 1563 C CA . ILE A 1 194 ? 27.953 -10.301 -44.114 1.00 67.44 194 ILE A CA 1
ATOM 1564 C C . ILE A 1 194 ? 29.450 -9.942 -44.277 1.00 67.44 194 ILE A C 1
ATOM 1566 O O . ILE A 1 194 ? 30.099 -9.530 -43.317 1.00 67.44 194 ILE A O 1
ATOM 1570 N N . LYS A 1 195 ? 30.024 -10.059 -45.488 1.00 67.31 195 LYS A N 1
ATOM 1571 C CA . LYS A 1 195 ? 31.406 -9.646 -45.790 1.00 67.31 195 LYS A CA 1
ATOM 1572 C C . LYS A 1 195 ? 31.537 -8.175 -46.185 1.00 67.31 195 LYS A C 1
ATOM 1574 O O . LYS A 1 195 ? 32.649 -7.744 -46.497 1.00 67.31 195 LYS A O 1
ATOM 1579 N N . VAL A 1 196 ? 30.455 -7.392 -46.159 1.00 57.28 196 VAL A N 1
ATOM 1580 C CA . VAL A 1 196 ? 30.554 -5.938 -46.326 1.00 57.28 196 VAL A CA 1
ATOM 1581 C C . VAL A 1 196 ? 31.351 -5.363 -45.155 1.00 57.28 196 VAL A C 1
ATOM 1583 O O . VAL A 1 196 ? 30.911 -5.340 -44.007 1.00 57.28 196 VAL A O 1
ATOM 1586 N N . ASP A 1 197 ? 32.559 -4.916 -45.479 1.00 54.16 197 ASP A N 1
ATOM 1587 C CA . ASP A 1 197 ? 33.479 -4.214 -44.598 1.00 54.16 197 ASP A CA 1
ATOM 1588 C C . ASP A 1 197 ? 32.761 -3.029 -43.926 1.00 54.16 197 ASP A C 1
ATOM 1590 O O . ASP A 1 197 ? 32.402 -2.042 -44.577 1.00 54.16 197 ASP A O 1
ATOM 1594 N N . GLN A 1 198 ? 32.534 -3.127 -42.611 1.00 57.12 198 GLN A N 1
ATOM 1595 C CA . GLN A 1 198 ? 31.859 -2.094 -41.813 1.00 57.12 198 GLN A CA 1
ATOM 1596 C C . GLN A 1 198 ? 32.583 -0.736 -41.863 1.00 57.12 198 GLN A C 1
ATOM 1598 O O . GLN A 1 198 ? 32.024 0.277 -41.447 1.00 57.12 198 GLN A O 1
ATOM 1603 N N . THR A 1 199 ? 33.805 -0.680 -42.402 1.00 55.72 199 THR A N 1
ATOM 1604 C CA . THR A 1 199 ? 34.553 0.565 -42.615 1.00 55.72 199 THR A CA 1
ATOM 1605 C C . THR A 1 199 ? 34.033 1.420 -43.780 1.00 55.72 199 THR A C 1
ATOM 1607 O O . THR A 1 199 ? 34.374 2.601 -43.847 1.00 55.72 199 THR A O 1
ATOM 1610 N N . LYS A 1 200 ? 33.187 0.876 -44.673 1.00 52.88 200 LYS A N 1
ATOM 1611 C CA . LYS A 1 200 ? 32.613 1.597 -45.830 1.00 52.88 200 LYS A CA 1
ATOM 1612 C C . LYS A 1 200 ? 31.160 2.036 -45.667 1.00 52.88 200 LYS A C 1
ATOM 1614 O O . LYS A 1 200 ? 30.632 2.681 -46.571 1.00 52.88 200 LYS A O 1
ATOM 1619 N N . VAL A 1 201 ? 30.516 1.738 -44.538 1.00 53.41 201 VAL A N 1
ATOM 1620 C CA . VAL A 1 201 ? 29.219 2.346 -44.229 1.00 53.41 201 VAL A CA 1
ATOM 1621 C C . VAL A 1 201 ? 29.493 3.813 -43.921 1.00 53.41 201 VAL A C 1
ATOM 1623 O O . VAL A 1 201 ? 30.030 4.158 -42.867 1.00 53.41 201 VAL A O 1
ATOM 1626 N N . SER A 1 202 ? 29.195 4.681 -44.886 1.00 54.28 202 SER A N 1
ATOM 1627 C CA . SER A 1 202 ? 29.152 6.121 -44.682 1.00 54.28 202 SER A CA 1
ATOM 1628 C C . SER A 1 202 ? 28.348 6.382 -43.416 1.00 54.28 202 SER A C 1
ATOM 1630 O O . SER A 1 202 ? 27.175 6.027 -43.341 1.00 54.28 202 SER A O 1
ATOM 1632 N N . LYS A 1 203 ? 29.005 6.974 -42.412 1.00 52.69 203 LYS A N 1
ATOM 1633 C CA . LYS A 1 203 ? 28.352 7.572 -41.247 1.00 52.69 203 LYS A CA 1
ATOM 1634 C C . LYS A 1 203 ? 27.477 8.719 -41.749 1.00 52.69 203 LYS A C 1
ATOM 1636 O O . LYS A 1 203 ? 27.854 9.885 -41.633 1.00 52.69 203 LYS A O 1
ATOM 1641 N N . GLU A 1 204 ? 26.339 8.403 -42.352 1.00 55.97 204 GLU A N 1
ATOM 1642 C CA . GLU A 1 204 ? 25.231 9.338 -42.384 1.00 55.97 204 GLU A CA 1
ATOM 1643 C C . GLU A 1 204 ? 24.919 9.612 -40.921 1.00 55.97 204 GLU A C 1
ATOM 1645 O O . GLU A 1 204 ? 24.595 8.711 -40.149 1.00 55.97 204 GLU A O 1
ATOM 1650 N N . LYS A 1 205 ? 25.196 10.850 -40.505 1.00 54.03 205 LYS A N 1
ATOM 1651 C CA . LYS A 1 205 ? 24.865 11.318 -39.168 1.00 54.03 205 LYS A CA 1
ATOM 1652 C C . LYS A 1 205 ? 23.377 11.062 -38.998 1.00 54.03 205 LYS A C 1
ATOM 1654 O O . LYS A 1 205 ? 22.587 11.686 -39.704 1.00 54.03 205 LYS A O 1
ATOM 1659 N N . GLU A 1 206 ? 23.024 10.157 -38.089 1.00 55.16 206 GLU A N 1
ATOM 1660 C CA . GLU A 1 206 ? 21.649 10.042 -37.623 1.00 55.16 206 GLU A CA 1
ATOM 1661 C C . GLU A 1 206 ? 21.171 11.467 -37.302 1.00 55.16 206 GLU A C 1
ATOM 1663 O O . GLU A 1 206 ? 21.870 12.189 -36.573 1.00 55.16 206 GLU A O 1
ATOM 1668 N N . PRO A 1 207 ? 20.068 11.938 -37.910 1.00 56.12 207 PRO A N 1
ATOM 1669 C CA . PRO A 1 207 ? 19.543 13.252 -37.592 1.00 56.12 207 PRO A CA 1
ATOM 1670 C C . PRO A 1 207 ? 19.296 13.291 -36.086 1.00 56.12 207 PRO A C 1
ATOM 1672 O O . PRO A 1 207 ? 18.700 12.369 -35.528 1.00 56.12 207 PRO A O 1
ATOM 1675 N N . GLN A 1 208 ? 19.813 14.327 -35.419 1.00 56.25 208 GLN A N 1
ATOM 1676 C CA . GLN A 1 208 ? 19.581 14.523 -33.992 1.00 56.25 208 GLN A CA 1
ATOM 1677 C C . GLN A 1 208 ? 18.072 14.517 -33.762 1.00 56.25 208 GLN A C 1
ATOM 1679 O O . GLN A 1 208 ? 17.367 15.390 -34.262 1.00 56.25 208 GLN A O 1
ATOM 1684 N N . ILE A 1 209 ? 17.586 13.500 -33.052 1.00 59.47 209 ILE A N 1
ATOM 1685 C CA . ILE A 1 209 ? 16.187 13.417 -32.652 1.00 59.47 209 ILE A CA 1
ATOM 1686 C C . ILE A 1 209 ? 15.958 14.608 -31.724 1.00 59.47 209 ILE A C 1
ATOM 1688 O O . ILE A 1 209 ? 16.504 14.646 -30.620 1.00 59.47 209 ILE A O 1
AT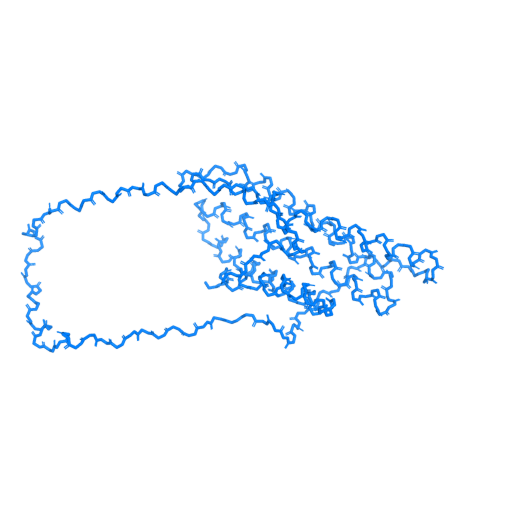OM 1692 N N . GLU A 1 210 ? 15.222 15.612 -32.200 1.00 64.44 210 GLU A N 1
ATOM 1693 C CA . GLU A 1 210 ? 14.864 16.764 -31.383 1.00 64.44 210 GLU A CA 1
ATOM 1694 C C . GLU A 1 210 ? 14.075 16.277 -30.168 1.00 64.44 210 GLU A C 1
ATOM 1696 O O . GLU A 1 210 ? 13.073 15.568 -30.285 1.00 64.44 210 GLU A O 1
ATOM 1701 N N . GLU A 1 211 ? 14.564 16.638 -28.986 1.00 62.47 211 GLU A N 1
ATOM 1702 C CA . GLU A 1 211 ? 13.936 16.303 -27.718 1.00 62.47 211 GLU A CA 1
ATOM 1703 C C . GLU A 1 211 ? 12.532 16.927 -27.685 1.00 62.47 211 GLU A C 1
ATOM 1705 O O . GLU A 1 211 ? 12.370 18.150 -27.605 1.00 62.47 211 GLU A O 1
ATOM 1710 N N . ILE A 1 212 ? 11.499 16.085 -27.794 1.00 64.94 212 ILE A N 1
ATOM 1711 C CA . ILE A 1 212 ? 10.107 16.526 -27.722 1.00 64.94 212 ILE A CA 1
ATOM 1712 C C . ILE A 1 212 ? 9.867 17.013 -26.295 1.00 64.94 212 ILE A C 1
ATOM 1714 O O . ILE A 1 212 ? 9.702 16.223 -25.368 1.00 64.94 212 ILE A O 1
ATOM 1718 N N . LYS A 1 213 ? 9.843 18.334 -26.110 1.00 60.22 213 LYS A N 1
ATOM 1719 C CA . LYS A 1 213 ? 9.442 18.941 -24.841 1.00 60.22 213 LYS A CA 1
ATOM 1720 C C . LYS A 1 213 ? 7.972 18.621 -24.603 1.00 60.22 213 LYS A C 1
ATOM 1722 O O . LYS A 1 213 ? 7.096 19.175 -25.270 1.00 60.22 213 LYS A O 1
ATOM 1727 N N . GLU A 1 214 ? 7.716 17.716 -23.664 1.00 57.12 214 GLU A N 1
ATOM 1728 C CA . GLU A 1 214 ? 6.366 17.401 -23.213 1.00 57.12 214 GLU A CA 1
ATOM 1729 C C . 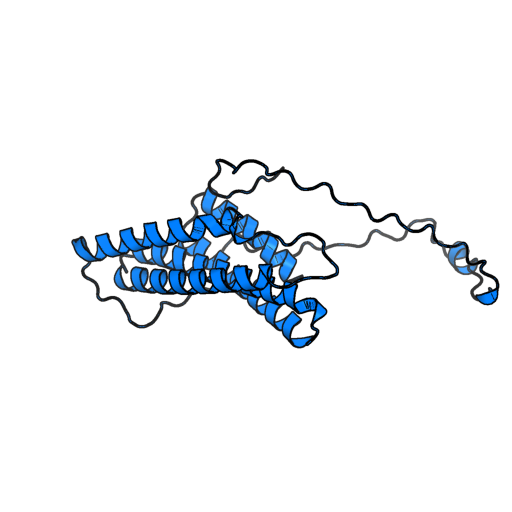GLU A 1 214 ? 5.648 18.695 -22.818 1.00 57.12 214 GLU A C 1
ATOM 1731 O O . GLU A 1 214 ? 6.183 19.537 -22.088 1.00 57.12 214 GLU A O 1
ATOM 1736 N N . LYS A 1 215 ? 4.432 18.886 -23.342 1.00 60.25 215 LYS A N 1
ATOM 1737 C CA . LYS A 1 215 ? 3.608 20.023 -22.940 1.00 60.25 215 LYS A CA 1
ATOM 1738 C C . LYS A 1 215 ? 3.317 19.879 -21.445 1.00 60.25 215 LYS A C 1
ATOM 1740 O O . LYS A 1 215 ? 2.933 18.787 -21.026 1.00 60.25 215 LYS A O 1
ATOM 1745 N N . PRO A 1 216 ? 3.460 20.950 -20.647 1.00 55.69 216 PRO A N 1
ATOM 1746 C CA . PRO A 1 216 ? 3.099 20.899 -19.242 1.00 55.69 216 PRO A CA 1
ATOM 1747 C C . PRO A 1 216 ? 1.647 20.437 -19.127 1.00 55.69 216 PRO A C 1
ATOM 1749 O O . PRO A 1 216 ? 0.754 21.008 -19.758 1.00 55.69 216 PRO A O 1
ATOM 1752 N N . ILE A 1 217 ? 1.432 19.379 -18.346 1.00 53.69 217 ILE A N 1
ATOM 1753 C CA . ILE A 1 217 ? 0.098 18.913 -17.987 1.00 53.69 217 ILE A CA 1
ATOM 1754 C C . ILE A 1 217 ? -0.538 20.068 -17.215 1.00 53.69 217 ILE A C 1
ATOM 1756 O O . ILE A 1 217 ? -0.152 20.362 -16.085 1.00 53.69 217 ILE A O 1
ATOM 1760 N N . GLY A 1 218 ? -1.452 20.792 -17.863 1.00 44.22 218 GLY A N 1
ATOM 1761 C CA . GLY A 1 218 ? -2.252 21.801 -17.187 1.00 44.22 218 GLY A CA 1
ATOM 1762 C C . GLY A 1 218 ? -3.018 21.130 -16.054 1.00 44.22 218 GLY A C 1
ATOM 1763 O O . GLY A 1 218 ? -3.495 20.008 -16.235 1.00 44.22 218 GLY A O 1
ATOM 1764 N N . ASN A 1 219 ? -3.115 21.803 -14.903 1.00 50.59 219 ASN A N 1
ATOM 1765 C CA . ASN A 1 219 ? -3.920 21.351 -13.772 1.00 50.59 219 ASN A CA 1
ATOM 1766 C C . ASN A 1 219 ? -5.337 21.048 -14.266 1.00 50.59 219 ASN A C 1
ATOM 1768 O O . ASN A 1 219 ? -6.168 21.944 -14.421 1.00 50.59 219 ASN A O 1
ATOM 1772 N N . SER A 1 220 ? -5.594 19.774 -14.549 1.00 48.59 220 SER A N 1
ATOM 1773 C CA . SER A 1 220 ? -6.937 19.263 -14.741 1.00 48.59 220 SER A CA 1
ATOM 1774 C C . SER A 1 220 ? -7.583 19.419 -13.377 1.00 48.59 220 SER A C 1
ATOM 1776 O O . SER A 1 220 ? -7.083 18.848 -12.411 1.00 48.59 220 SER A O 1
ATOM 1778 N N . GLY A 1 221 ? -8.582 20.298 -13.272 1.00 50.34 221 GLY A N 1
ATOM 1779 C CA . GLY A 1 221 ? -9.225 20.595 -11.995 1.00 50.34 221 GLY A CA 1
ATOM 1780 C C . GLY A 1 221 ? -9.592 19.311 -11.250 1.00 50.34 221 GLY A C 1
ATOM 1781 O O . GLY A 1 221 ? -9.966 18.325 -11.890 1.00 50.34 221 GLY A O 1
ATOM 1782 N N . ASP A 1 222 ? -9.455 19.340 -9.919 1.00 48.47 222 ASP A N 1
ATOM 1783 C CA . ASP A 1 222 ? -9.729 18.203 -9.036 1.00 48.47 222 ASP A CA 1
ATOM 1784 C C . ASP A 1 222 ? -11.040 17.519 -9.460 1.00 48.47 222 ASP A C 1
ATOM 1786 O O . ASP A 1 222 ? -12.115 18.132 -9.496 1.00 48.47 222 ASP A O 1
ATOM 1790 N N . GLN A 1 223 ? -10.939 16.248 -9.849 1.00 61.97 223 GLN A N 1
ATOM 1791 C CA . GLN A 1 223 ? -12.093 15.484 -10.301 1.00 61.97 223 GLN A CA 1
ATOM 1792 C C . GLN A 1 223 ? -13.069 15.308 -9.130 1.00 61.97 223 GLN A C 1
ATOM 1794 O O . GLN A 1 223 ? -12.671 15.030 -8.002 1.00 61.97 223 GLN A O 1
ATOM 1799 N N . LYS A 1 224 ? -14.374 15.452 -9.390 1.00 58.97 224 LYS A N 1
ATOM 1800 C CA . LYS A 1 224 ? -15.418 15.319 -8.354 1.00 58.97 224 LYS A CA 1
ATOM 1801 C C . LYS A 1 224 ? -15.691 13.866 -7.930 1.00 58.97 224 LYS A C 1
ATOM 1803 O O . LYS A 1 224 ? -16.572 13.641 -7.104 1.00 58.97 224 LYS A O 1
ATOM 1808 N N . ASN A 1 225 ? -14.999 12.882 -8.509 1.00 59.91 225 ASN A N 1
ATOM 1809 C CA . ASN A 1 225 ? -15.129 11.478 -8.124 1.00 59.91 225 ASN A CA 1
ATOM 1810 C C . ASN A 1 225 ? -14.237 11.164 -6.907 1.00 59.91 225 ASN A C 1
ATOM 1812 O O . ASN A 1 225 ? -13.208 11.791 -6.673 1.00 59.91 225 ASN A O 1
ATOM 1816 N N . LEU A 1 226 ? -14.639 10.177 -6.104 1.00 50.94 226 LEU A N 1
ATOM 1817 C CA . LEU A 1 226 ? -13.903 9.779 -4.894 1.00 50.94 226 LEU A CA 1
ATOM 1818 C C . LEU A 1 226 ? -12.513 9.190 -5.206 1.00 50.94 226 LEU A C 1
ATOM 1820 O O . LEU A 1 226 ? -11.643 9.187 -4.336 1.00 50.94 226 LEU A O 1
ATOM 1824 N N . SER A 1 227 ? -12.310 8.697 -6.432 1.00 56.81 227 SER A N 1
ATOM 1825 C CA . SER A 1 227 ? -11.104 7.990 -6.873 1.00 56.81 227 SER A CA 1
ATOM 1826 C C . SER A 1 227 ? -10.043 8.884 -7.525 1.00 56.81 227 SER A C 1
ATOM 1828 O O . SER A 1 227 ? -8.869 8.530 -7.484 1.00 56.81 227 SER A O 1
ATOM 1830 N N . GLY A 1 228 ? -10.411 10.029 -8.113 1.00 54.28 228 GLY A N 1
ATOM 1831 C CA . GLY A 1 228 ? -9.483 10.896 -8.850 1.00 54.28 228 GLY A CA 1
ATOM 1832 C C . GLY A 1 228 ? -8.935 10.307 -10.161 1.00 54.28 228 GLY A C 1
ATOM 1833 O O . GLY A 1 228 ? -7.972 10.853 -10.697 1.00 54.28 228 GLY A O 1
ATOM 1834 N N . CYS A 1 229 ? -9.505 9.207 -10.672 1.00 44.78 229 CYS A N 1
ATOM 1835 C CA . CYS A 1 229 ? -9.104 8.579 -11.936 1.00 44.78 229 CYS A CA 1
ATOM 1836 C C . CYS A 1 229 ? -10.242 8.606 -12.967 1.00 44.78 229 CYS A C 1
ATOM 1838 O O . CYS A 1 229 ? -11.380 8.256 -12.654 1.00 44.78 229 CYS A O 1
ATOM 1840 N N . THR A 1 230 ? -9.910 8.931 -14.218 1.00 47.31 230 THR A N 1
ATOM 1841 C CA . THR A 1 230 ? -10.765 8.737 -15.401 1.00 47.31 230 THR A CA 1
ATOM 1842 C C . THR A 1 230 ? -10.185 7.633 -16.273 1.00 47.31 230 THR A C 1
ATOM 1844 O O . THR A 1 230 ? -9.025 7.719 -16.674 1.00 47.31 230 THR A O 1
ATOM 1847 N N . ILE A 1 231 ? -10.998 6.625 -16.581 1.00 42.25 231 ILE A N 1
ATOM 1848 C CA . ILE A 1 231 ? -10.742 5.685 -17.673 1.00 42.25 231 ILE A CA 1
ATOM 1849 C C . ILE A 1 231 ? -11.439 6.299 -18.888 1.00 42.25 231 ILE A C 1
ATOM 1851 O O . ILE A 1 231 ? -12.662 6.439 -18.864 1.00 42.25 231 ILE A O 1
ATOM 1855 N N . ASN A 1 232 ? -10.663 6.750 -19.873 1.00 33.59 232 ASN A N 1
ATOM 1856 C CA . ASN A 1 232 ? -11.199 7.029 -21.206 1.00 33.59 232 ASN A CA 1
ATOM 1857 C C . ASN A 1 232 ? -11.350 5.715 -21.967 1.00 33.59 232 ASN A C 1
ATOM 1859 O O . ASN A 1 232 ? -10.444 4.864 -21.814 1.00 33.59 232 ASN A O 1
#

InterPro domains:
  IPR004328 BRO1 domain [PF03097] (4-159)
  IPR004328 BRO1 domain [PS51180] (1-232)
  IPR038499 BRO1 domain superfamily [G3DSA:1.25.40.280] (1-193)
  IPR038898 BRO1 domain-containing protein BROX [PTHR23032] (2-195)

Foldseek 3Di:
DLVVLLVLLLVLLLVCVLVVHQLLLSLQSLVQSLVSLVVVLVVVVVVVDPLCVLVSLVSLLSSLLSQLSNLLSVLVNCVVVVVLLLSLLSLVSSVVSLVVSVVSLVVSQPDDNPPDPDRDNVCPALSNVLSVVSSVVSNVVSVVCCVPPVVDHRDPDHDDGDNDNPDSRDDDDDDDDDPDDPCPDPVNVVPPPPPPDPVPPPCPPDPPPPDPDDDPPPPPDQDPRSSSDDDD

Sequence (232 aa):
MLTCQAEAQEVTIARAIEMKHKASLISSLANHTLVLFKSATEAIRTLKNKAYQKWLVYLQLKASVYESYAFCYLGESLLEEEKCGEAIRALEESSKHFNKATKLCREYSSIKDHRSGLNAKIDEHQFFRNIRPLVTRIKEKCERENGFIFHQKVVDDCPMLESKATHGLVAPEEFPLPPLHKLWTSDAYFAFDIKVDQTKVSKEKEPQIEEIKEKPIGNSGDQKNLSGCTIN

Radius of gyration: 24.51 Å; chains: 1; bounding box: 55×40×76 Å

Organism: Sarcoptes scabiei (NCBI:txid52283)

Secondary structure (DSSP, 8-state):
-HHHHHHHHHHHHHHHHHTT--HHHHHHHHHHHHHHHHHHHHHHHTT--GGGHHHHHHHHHHHHHHHHHHHHHHHHHHHHTT-HHHHHHHHHHHHHHHHHHHHHHHHHHH---SS-S----TTTSHHHHHHHHHHHHHHHHHHHHIIIII-PPPPSSPPPPP----S----PPP-PPPPPPTT--HHHHHT--TTS-GGGS------------PPP-------SSSS-----